Protein AF-A0AAQ1JYN0-F1 (afdb_monomer_lite)

Secondary structure (DSSP, 8-state):
-HHHH--SEEEEES-HHHHHHHTTTB-TTTEEEEE-SSHHHHHHHHHHHHHTT--SEEEEE--TTHHHHT-----TTEEE-SSSSHHHHHHTSTHHHHHHHHHB--S-HHHHHHHHHHHHHHHHHHHHHHHHHHHHHHHTT----GGGG-GGGTB-TTT--B-HHHHHHHHHHHHT--HHHHHHHHHHS---SHHHHS-HHHHHHHHHHHHTTSBSS---HHHHHHHHHHH--HHHHHTSHHHHHHHHHHHHHT---B--

Foldseek 3Di:
DVVVPAVAAEEEEADPLVCVLQVQWWPVNRYDYDHQNHPVSLLVVQVVCVVVVNAHYAYEEECCCCVVVVNDRPDLRYFYFPFRGPLLLLCVDCLQLVVQVQFFDDDDPVVSVVVSVVLLVLLLVVLLLVLLLSNVCVNVVLPQDCVVVAQVVAADLPVRDGPSQVSLVVSCVSSVHDSVVSVVSSVVGDPPPSRNRGDSQNSLQSVLSNSVVRGPDRDHSVNSSVSSSVSDDPVSVCVGVRVVSVVVSCVVRVHGTTDD

Sequence (260 aa):
MTRAAFKGVLLVLEGPTDSIFWRNKIAKDQCQITISGSKATSVSVTKILDAAGFDGFVVIVDDDYDHFLGSDYDSVNLVATETNDLETLLGSSPALQKILEEHLVGDHASEHDIETAELTQKVKTIATVFGKLRYVNRKHSLNVPFDKLSPWKYVDQQSVELNTHNLCLDFSALCGVSVEQVEVWLEDAPAEPVWNVIQGHDFTCLLAIALKGRTRTGCNESTICSSLRLAYEWAWFKATSLVQRIERWEHGQGRTLLMQ

pLDDT: mean 93.35, std 7.79, range [51.81, 98.75]

Structure (mmCIF, N/CA/C/O backbone):
data_AF-A0AAQ1JYN0-F1
#
_entry.id   AF-A0AAQ1JYN0-F1
#
loop_
_atom_site.group_PDB
_atom_site.id
_atom_site.type_symbol
_atom_site.label_atom_id
_atom_site.label_alt_id
_atom_site.label_comp_id
_atom_site.label_asym_id
_atom_site.label_entity_id
_atom_site.label_seq_id
_atom_site.pdbx_PDB_ins_code
_atom_site.Cartn_x
_atom_site.Cartn_y
_atom_site.Cartn_z
_atom_site.occupancy
_atom_site.B_iso_or_equiv
_atom_site.auth_seq_id
_atom_site.auth_comp_id
_atom_site.auth_asym_id
_atom_site.auth_atom_id
_atom_site.pdbx_PDB_model_num
ATOM 1 N N . MET A 1 1 ? -8.192 -15.489 26.853 1.00 51.81 1 MET A N 1
ATOM 2 C CA . MET A 1 1 ? -7.837 -14.933 28.183 1.00 51.81 1 MET A CA 1
ATOM 3 C C . MET A 1 1 ? -7.779 -13.399 28.216 1.00 51.81 1 MET A C 1
ATOM 5 O O . MET A 1 1 ? -8.024 -12.836 29.270 1.00 51.81 1 MET A O 1
ATOM 9 N N . THR A 1 2 ? -7.564 -12.701 27.094 1.00 55.97 2 THR A N 1
ATOM 10 C CA . THR A 1 2 ? -7.406 -11.229 27.032 1.00 55.97 2 THR A CA 1
ATOM 11 C C . THR A 1 2 ? -8.630 -10.420 27.509 1.00 55.97 2 THR A C 1
ATOM 13 O O . THR A 1 2 ? -8.483 -9.461 28.260 1.00 55.97 2 THR A O 1
ATOM 16 N N . ARG A 1 3 ? -9.858 -10.841 27.168 1.00 67.31 3 ARG A N 1
ATOM 17 C CA . ARG A 1 3 ? -11.110 -10.113 27.489 1.00 67.31 3 ARG A CA 1
ATOM 18 C C . ARG A 1 3 ? -11.507 -10.114 28.974 1.00 67.31 3 ARG A C 1
ATOM 20 O O . ARG A 1 3 ? -12.289 -9.270 29.405 1.00 67.31 3 ARG A O 1
ATOM 27 N N . ALA A 1 4 ? -10.989 -11.060 29.760 1.00 64.88 4 ALA A N 1
ATOM 28 C CA . ALA A 1 4 ? -11.253 -11.112 31.199 1.00 64.88 4 ALA A CA 1
ATOM 29 C C . ALA A 1 4 ? -10.553 -9.962 31.949 1.00 64.88 4 ALA A C 1
ATOM 31 O O . ALA A 1 4 ? -11.075 -9.492 32.954 1.00 64.88 4 ALA A O 1
ATOM 32 N N . ALA A 1 5 ? -9.415 -9.487 31.426 1.00 68.69 5 ALA A N 1
ATOM 33 C CA . ALA A 1 5 ? -8.627 -8.403 32.009 1.00 68.69 5 ALA A CA 1
ATOM 34 C C . ALA A 1 5 ? -8.812 -7.061 31.279 1.00 68.69 5 ALA A C 1
ATOM 36 O O . ALA A 1 5 ? -8.769 -6.013 31.915 1.00 68.69 5 ALA A O 1
ATOM 37 N N . PHE A 1 6 ? -9.045 -7.078 29.961 1.00 81.75 6 PHE A N 1
ATOM 38 C CA . PHE A 1 6 ? -9.159 -5.867 29.151 1.00 81.75 6 PHE A CA 1
ATOM 39 C C . PHE A 1 6 ? -10.588 -5.652 28.642 1.00 81.75 6 PHE A C 1
ATOM 41 O O . PHE A 1 6 ? -11.148 -6.487 27.928 1.00 81.75 6 PHE A O 1
ATOM 48 N N . LYS A 1 7 ? -11.177 -4.511 29.017 1.00 83.56 7 LYS A N 1
ATOM 49 C CA . LYS A 1 7 ? -12.545 -4.115 28.641 1.00 83.56 7 LYS A CA 1
ATOM 50 C C . LYS A 1 7 ? -12.607 -3.154 27.453 1.00 83.56 7 LYS A C 1
ATOM 52 O O . LYS A 1 7 ? -13.714 -2.868 27.000 1.00 83.56 7 LYS A O 1
ATOM 57 N N . GLY A 1 8 ? -11.462 -2.698 26.950 1.00 90.69 8 GLY A N 1
ATOM 58 C CA . GLY A 1 8 ? -11.370 -1.800 25.803 1.00 90.69 8 GLY A CA 1
ATOM 59 C C . GLY A 1 8 ? -11.582 -2.494 24.453 1.00 90.69 8 GLY A C 1
ATOM 60 O O . GLY A 1 8 ? -12.187 -3.566 24.371 1.00 90.69 8 GLY A O 1
ATOM 61 N N . VAL A 1 9 ? -11.101 -1.856 23.393 1.00 95.88 9 VAL A N 1
ATOM 62 C CA . VAL A 1 9 ? -11.189 -2.276 21.994 1.00 95.88 9 VAL A CA 1
ATOM 63 C C . VAL A 1 9 ? -9.973 -3.105 21.592 1.00 95.88 9 VAL A C 1
ATOM 65 O O . VAL A 1 9 ? -8.834 -2.703 21.822 1.00 95.88 9 VAL A O 1
ATOM 68 N N . LEU A 1 10 ? -10.200 -4.252 20.959 1.00 96.38 10 LEU A N 1
ATOM 69 C CA . LEU A 1 10 ? -9.155 -4.991 20.257 1.00 96.38 10 LEU A CA 1
ATOM 70 C C . LEU A 1 10 ? -9.102 -4.518 18.802 1.00 96.38 10 LEU A C 1
ATOM 72 O O . LEU A 1 10 ? -9.991 -4.844 18.020 1.00 96.38 10 LEU A O 1
ATOM 76 N N . LEU A 1 11 ? -8.066 -3.760 18.448 1.00 97.62 11 LEU A N 1
ATOM 77 C CA . LEU A 1 11 ? -7.784 -3.394 17.062 1.00 97.62 11 LEU A CA 1
ATOM 78 C C . LEU A 1 11 ? -6.925 -4.489 16.428 1.00 97.62 11 LEU A C 1
ATOM 80 O O . LEU A 1 11 ? -5.767 -4.667 16.808 1.00 97.62 11 LEU A O 1
ATOM 84 N N . VAL A 1 12 ? -7.487 -5.231 15.482 1.00 97.75 12 VAL A N 1
ATOM 85 C CA . VAL A 1 12 ? -6.783 -6.287 14.751 1.00 97.75 12 VAL A CA 1
ATOM 86 C C . VAL A 1 12 ? -6.244 -5.722 13.440 1.00 97.75 12 VAL A C 1
ATOM 88 O O . VAL A 1 12 ? -7.003 -5.143 12.669 1.00 97.75 12 VAL A O 1
ATOM 91 N N . LEU A 1 13 ? -4.947 -5.900 13.197 1.00 97.56 13 LEU A N 1
ATOM 92 C CA . LEU A 1 13 ? -4.242 -5.448 11.994 1.00 97.56 13 LEU A CA 1
ATOM 93 C C . LEU A 1 13 ? -3.544 -6.628 11.315 1.00 97.56 13 LEU A C 1
ATOM 95 O O . LEU A 1 13 ? -3.238 -7.628 11.972 1.00 97.56 13 LEU A O 1
ATOM 99 N N . GLU A 1 14 ? -3.249 -6.501 10.026 1.00 94.88 14 GLU A N 1
ATOM 100 C CA . GLU A 1 14 ? -2.574 -7.548 9.259 1.00 94.88 14 GLU A CA 1
ATOM 101 C C . GLU A 1 14 ? -1.112 -7.703 9.667 1.00 94.88 14 GLU A C 1
ATOM 103 O O . GLU A 1 14 ? -0.674 -8.808 10.000 1.00 94.88 14 GLU A O 1
ATOM 108 N N . GLY A 1 15 ? -0.369 -6.595 9.685 1.00 92.50 15 GLY A N 1
ATOM 109 C CA . GLY A 1 15 ? 1.081 -6.597 9.800 1.00 92.50 15 GLY A CA 1
ATOM 110 C C . GLY A 1 15 ? 1.640 -5.749 10.948 1.00 92.50 15 GLY A C 1
ATOM 111 O O . GLY A 1 15 ? 1.009 -4.820 11.463 1.00 92.50 15 GLY A O 1
ATOM 112 N N . PRO A 1 16 ? 2.885 -6.031 11.377 1.00 91.06 16 PRO A N 1
ATOM 113 C CA . PRO A 1 16 ? 3.565 -5.223 12.385 1.00 91.06 16 PRO A CA 1
ATOM 114 C C . PRO A 1 16 ? 3.855 -3.791 11.906 1.00 91.06 16 PRO A C 1
ATOM 116 O O . PRO A 1 16 ? 3.913 -2.883 12.738 1.00 91.06 16 PRO A O 1
ATOM 119 N N . THR A 1 17 ? 4.022 -3.575 10.600 1.00 89.25 17 THR A N 1
ATOM 120 C CA . THR A 1 17 ? 4.229 -2.260 9.972 1.00 89.25 17 THR A CA 1
ATOM 121 C C . THR A 1 17 ? 3.032 -1.341 10.181 1.00 89.25 17 THR A C 1
ATOM 123 O O . THR A 1 17 ? 3.209 -0.209 10.632 1.00 89.25 17 THR A O 1
ATOM 126 N N . ASP A 1 18 ? 1.819 -1.857 10.004 1.00 92.75 18 ASP A N 1
ATOM 127 C CA . ASP A 1 18 ? 0.560 -1.123 10.184 1.00 92.75 18 ASP A CA 1
ATOM 128 C C . ASP A 1 18 ? 0.444 -0.625 11.623 1.00 92.75 18 ASP A C 1
ATOM 130 O O . ASP A 1 18 ? 0.032 0.505 11.894 1.00 92.75 18 ASP A O 1
ATOM 134 N N . SER A 1 19 ? 0.905 -1.439 12.580 1.00 95.12 19 SER A N 1
ATOM 135 C CA . SER A 1 19 ? 0.906 -1.062 13.993 1.00 95.12 19 SER A CA 1
ATOM 136 C C . SER A 1 19 ? 1.690 0.224 14.259 1.00 95.12 19 SER A C 1
ATOM 138 O O . SER A 1 19 ? 1.358 0.952 15.191 1.00 95.12 19 SER A O 1
ATOM 140 N N . ILE A 1 20 ? 2.724 0.528 13.469 1.00 94.75 20 ILE A N 1
ATOM 141 C CA . ILE A 1 20 ? 3.521 1.750 13.627 1.00 94.75 20 ILE A CA 1
ATOM 142 C C . ILE A 1 20 ? 2.666 2.976 13.299 1.00 94.75 20 ILE A C 1
ATOM 144 O O . ILE A 1 20 ? 2.715 3.962 14.035 1.00 94.75 20 ILE A O 1
ATOM 148 N N . PHE A 1 21 ? 1.851 2.899 12.244 1.00 95.12 21 PHE A N 1
ATOM 149 C CA . PHE A 1 21 ? 0.894 3.945 11.894 1.00 95.12 21 PHE A CA 1
ATOM 150 C C . PHE A 1 21 ? -0.172 4.101 12.989 1.00 95.12 21 PHE A C 1
ATOM 152 O O . PHE A 1 21 ? -0.347 5.191 13.535 1.00 95.12 21 PHE A O 1
ATOM 159 N N . TRP A 1 22 ? -0.816 3.001 13.392 1.00 96.31 22 TRP A N 1
ATOM 160 C CA . TRP A 1 22 ? -1.950 3.033 14.321 1.00 96.31 22 TRP A CA 1
ATOM 161 C C . TRP A 1 22 ? -1.592 3.421 15.763 1.00 96.31 22 TRP A C 1
ATOM 163 O O . TRP A 1 22 ? -2.400 4.052 16.444 1.00 96.31 22 TRP A O 1
ATOM 173 N N . ARG A 1 23 ? -0.377 3.128 16.251 1.00 93.75 23 ARG A N 1
ATOM 174 C CA . ARG A 1 23 ? 0.051 3.445 17.636 1.00 93.75 23 ARG A CA 1
ATOM 175 C C . ARG A 1 23 ? -0.111 4.915 18.026 1.00 93.75 23 ARG A C 1
ATOM 177 O O . ARG A 1 23 ? -0.275 5.201 19.211 1.00 93.75 23 ARG A O 1
ATOM 184 N N . ASN A 1 24 ? -0.047 5.830 17.062 1.00 90.94 24 ASN A N 1
ATOM 185 C CA . ASN A 1 24 ? -0.182 7.271 17.291 1.00 90.94 24 ASN A CA 1
ATOM 186 C C . ASN A 1 24 ? -1.569 7.813 16.920 1.00 90.94 24 ASN A C 1
ATOM 188 O O . ASN A 1 24 ? -1.736 9.024 16.840 1.00 90.94 24 ASN A O 1
ATOM 192 N N . LYS A 1 25 ? -2.533 6.931 16.644 1.00 95.25 25 LYS A N 1
ATOM 193 C CA . LYS A 1 25 ? -3.894 7.274 16.210 1.00 95.25 25 LYS A CA 1
ATOM 194 C C . LYS A 1 25 ? -4.959 6.735 17.171 1.00 95.25 25 LYS A C 1
ATOM 196 O O . LYS A 1 25 ? -6.088 7.214 17.156 1.00 95.25 25 LYS A O 1
ATOM 201 N N . ILE A 1 26 ? -4.600 5.764 18.014 1.00 96.25 26 ILE A N 1
ATOM 202 C CA . ILE A 1 26 ? -5.518 5.114 18.955 1.00 96.25 26 ILE A CA 1
ATOM 203 C C . ILE A 1 26 ? -5.524 5.748 20.356 1.00 96.25 26 ILE A C 1
ATOM 205 O O . ILE A 1 26 ? -4.502 6.245 20.839 1.00 96.25 26 ILE A O 1
ATOM 209 N N . ALA A 1 27 ? -6.653 5.627 21.054 1.00 95.31 27 ALA A N 1
ATOM 210 C CA . ALA A 1 27 ? -6.790 5.849 22.489 1.00 95.31 27 ALA A CA 1
ATOM 211 C C . ALA A 1 27 ? -6.088 4.716 23.260 1.00 95.31 27 ALA A C 1
ATOM 213 O O . ALA A 1 27 ? -6.648 3.644 23.481 1.00 95.31 27 ALA A O 1
ATOM 214 N N . LYS A 1 28 ? -4.815 4.921 23.620 1.00 91.38 28 LYS A N 1
ATOM 215 C CA . LYS A 1 28 ? -3.910 3.873 24.146 1.00 91.38 28 LYS A CA 1
ATOM 216 C C . LYS A 1 28 ? -4.386 3.192 25.435 1.00 91.38 28 LYS A C 1
ATOM 218 O O . LYS A 1 28 ? -3.981 2.067 25.707 1.00 91.38 28 LYS A O 1
ATOM 223 N N . ASP A 1 29 ? -5.197 3.869 26.237 1.00 90.62 29 ASP A N 1
ATOM 224 C CA . ASP A 1 29 ? -5.802 3.346 27.465 1.00 90.62 29 ASP A CA 1
ATOM 225 C C . ASP A 1 29 ? -7.071 2.517 27.194 1.00 90.62 29 ASP A C 1
ATOM 227 O O . ASP A 1 29 ? -7.423 1.649 27.993 1.00 90.62 29 ASP A O 1
ATOM 231 N N . GLN A 1 30 ? -7.723 2.747 26.051 1.00 92.69 30 GLN A N 1
ATOM 232 C CA . GLN A 1 30 ? -8.965 2.090 25.645 1.00 92.69 30 GLN A CA 1
ATOM 233 C C . GLN A 1 30 ? -8.785 1.091 24.500 1.00 92.69 30 GLN A C 1
ATOM 235 O O . GLN A 1 30 ? -9.720 0.354 24.209 1.00 92.69 30 GLN A O 1
ATOM 240 N N . CYS A 1 31 ? -7.616 1.013 23.862 1.00 95.44 31 CYS A N 1
ATOM 241 C CA . CYS A 1 31 ? -7.391 0.187 22.678 1.00 95.44 31 CYS A CA 1
ATOM 242 C C . CYS A 1 31 ? -6.090 -0.625 22.759 1.00 95.44 31 CYS A C 1
ATOM 244 O O . CYS A 1 31 ? -5.024 -0.100 23.080 1.00 95.44 31 CYS A O 1
ATOM 246 N N . GLN A 1 32 ? -6.163 -1.906 22.392 1.00 95.06 32 GLN A N 1
ATOM 247 C CA . GLN A 1 32 ? -5.020 -2.806 22.267 1.00 95.06 32 GLN A CA 1
ATOM 248 C C . GLN A 1 32 ? -4.896 -3.317 20.829 1.00 95.06 32 GLN A C 1
ATOM 250 O O . GLN A 1 32 ? -5.838 -3.887 20.282 1.00 95.06 32 GLN A O 1
ATOM 255 N N . ILE A 1 33 ? -3.706 -3.166 20.241 1.00 96.25 33 ILE A N 1
ATOM 256 C CA . ILE A 1 33 ? -3.400 -3.693 18.906 1.00 96.25 33 ILE A CA 1
ATOM 257 C C . ILE A 1 33 ? -3.068 -5.188 18.992 1.00 96.25 33 ILE A C 1
ATOM 259 O O . ILE A 1 33 ? -2.259 -5.603 19.824 1.00 96.25 33 ILE A O 1
ATOM 263 N N . THR A 1 34 ? -3.655 -5.979 18.097 1.00 95.69 34 THR A N 1
ATOM 264 C CA . THR A 1 34 ? -3.363 -7.400 17.873 1.00 95.69 34 THR A CA 1
ATOM 265 C C . THR A 1 34 ? -3.005 -7.613 16.405 1.00 95.69 34 THR A C 1
ATOM 267 O O . THR A 1 34 ? -3.691 -7.102 15.530 1.00 95.69 34 THR A O 1
ATOM 270 N N . ILE A 1 35 ? -1.944 -8.369 16.125 1.00 97.19 35 ILE A N 1
ATOM 271 C CA . ILE A 1 35 ? -1.522 -8.672 14.750 1.00 97.19 35 ILE A CA 1
ATOM 272 C C . ILE A 1 35 ? -2.046 -10.053 14.353 1.00 97.19 35 ILE A C 1
ATOM 274 O O . ILE A 1 35 ? -1.845 -11.015 15.095 1.00 97.19 35 ILE A O 1
ATOM 278 N N . SER A 1 36 ? -2.718 -10.145 13.205 1.00 95.00 36 SER A N 1
ATOM 279 C CA . SER A 1 36 ? -3.282 -11.390 12.661 1.00 95.00 36 SER A CA 1
ATOM 280 C C . SER A 1 36 ? -2.330 -12.111 11.694 1.00 95.00 36 SER A C 1
ATOM 282 O O . SER A 1 36 ? -2.429 -13.326 11.527 1.00 95.00 36 SER A O 1
ATOM 284 N N . GLY A 1 37 ? -1.399 -11.381 11.073 1.00 92.38 37 GLY A N 1
ATOM 285 C CA . GLY A 1 37 ? -0.365 -11.886 10.168 1.00 92.38 37 GLY A CA 1
ATOM 286 C C . GLY A 1 37 ? -0.751 -11.917 8.686 1.00 92.38 37 GLY A C 1
ATOM 287 O O . GLY A 1 37 ? 0.140 -12.021 7.849 1.00 92.38 37 GLY A O 1
ATOM 288 N N . SER A 1 38 ? -2.042 -11.857 8.344 1.00 93.94 38 SER A N 1
ATOM 289 C CA . SER A 1 38 ? -2.500 -11.727 6.953 1.00 93.94 38 SER A CA 1
ATOM 290 C C . SER A 1 38 ? -3.948 -11.259 6.880 1.00 93.94 38 SER A C 1
ATOM 292 O O . SER A 1 38 ? -4.743 -11.563 7.776 1.00 93.94 38 SER A O 1
ATOM 294 N N . LYS A 1 39 ? -4.330 -10.651 5.757 1.00 94.12 39 LYS A N 1
ATOM 295 C CA . LYS A 1 39 ? -5.723 -10.371 5.403 1.00 94.12 39 LYS A CA 1
ATOM 296 C C . LYS A 1 39 ? -6.666 -11.559 5.555 1.00 94.12 39 LYS A C 1
ATOM 298 O O . LYS A 1 39 ? -7.713 -11.449 6.189 1.00 94.12 39 LYS A O 1
ATOM 303 N N . ALA A 1 40 ? -6.290 -12.727 5.031 1.00 94.44 40 ALA A N 1
ATOM 304 C CA . ALA A 1 40 ? -7.113 -13.933 5.129 1.00 94.44 40 ALA A CA 1
ATOM 305 C C . ALA A 1 40 ? -7.364 -14.329 6.596 1.00 94.44 40 ALA A C 1
ATOM 307 O O . ALA A 1 40 ? -8.484 -14.703 6.967 1.00 94.44 40 ALA A O 1
ATOM 308 N N . THR A 1 41 ? -6.345 -14.188 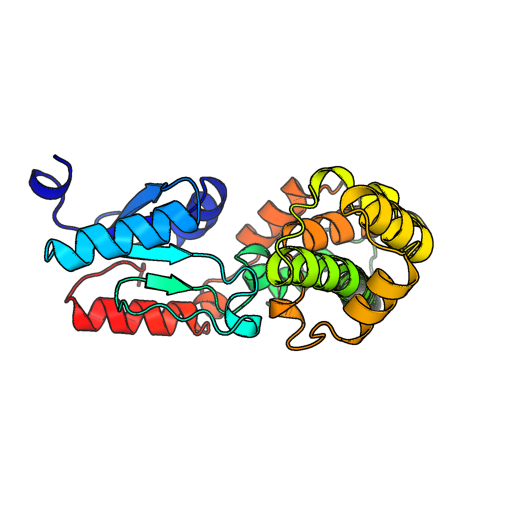7.451 1.00 96.50 41 THR A N 1
ATOM 309 C CA . THR A 1 41 ? -6.479 -14.393 8.896 1.00 96.50 41 THR A CA 1
ATOM 310 C C . THR A 1 41 ? -7.361 -13.318 9.529 1.00 96.50 41 THR A C 1
ATOM 312 O O . THR A 1 41 ? -8.258 -13.667 10.289 1.00 96.50 41 THR A O 1
ATOM 315 N N . SER A 1 42 ? -7.169 -12.038 9.198 1.00 96.62 42 SER A N 1
ATOM 316 C CA . SER A 1 42 ? -7.996 -10.913 9.666 1.00 96.62 42 SER A CA 1
ATOM 317 C C . SER A 1 42 ? -9.488 -11.127 9.377 1.00 96.62 42 SER A C 1
ATOM 319 O O . SER A 1 42 ? -10.326 -11.053 10.281 1.00 96.62 42 SER A O 1
ATOM 321 N N . VAL A 1 43 ? -9.827 -11.489 8.138 1.00 96.12 43 VAL A N 1
ATOM 322 C CA . VAL A 1 43 ? -11.205 -11.798 7.725 1.00 96.12 43 VAL A CA 1
ATOM 323 C C . VAL A 1 43 ? -11.747 -13.015 8.483 1.00 96.12 43 VAL A C 1
ATOM 325 O O . VAL A 1 43 ? -12.889 -13.012 8.942 1.00 96.12 43 VAL A O 1
ATOM 328 N N . SER A 1 44 ? -10.932 -14.057 8.662 1.00 96.56 44 SER A N 1
ATOM 329 C CA . SER A 1 44 ? -11.339 -15.267 9.392 1.00 96.56 44 SER A CA 1
ATOM 330 C C . SER A 1 44 ? -11.585 -14.997 10.879 1.00 96.56 44 SER A C 1
ATOM 332 O O . SER A 1 44 ? -12.581 -15.460 11.431 1.00 96.56 44 SER A O 1
ATOM 334 N N . VAL A 1 45 ? -10.716 -14.208 11.520 1.00 96.25 45 VAL A N 1
ATOM 335 C CA . VAL A 1 45 ? -10.877 -13.759 12.911 1.00 96.25 45 VAL A CA 1
ATOM 336 C C . VAL A 1 45 ? -12.180 -12.985 13.065 1.00 96.25 45 VAL A C 1
ATOM 338 O O . VAL A 1 45 ? -12.932 -13.269 13.992 1.00 96.25 45 VAL A O 1
ATOM 341 N N . THR A 1 46 ? -12.486 -12.085 12.128 1.00 97.44 46 THR A N 1
ATOM 342 C CA . THR A 1 46 ? -13.746 -11.328 12.124 1.00 97.44 46 THR A CA 1
ATOM 343 C C . THR A 1 46 ? -14.951 -12.264 12.155 1.00 97.44 46 THR A C 1
ATOM 345 O O . THR A 1 46 ? -15.766 -12.181 13.068 1.00 97.44 46 THR A O 1
ATOM 348 N N . LYS A 1 47 ? -15.013 -13.232 11.230 1.00 96.81 47 LYS A N 1
ATOM 349 C CA . LYS A 1 47 ? -16.119 -14.202 11.152 1.00 96.81 47 LYS A CA 1
ATOM 350 C C . LYS A 1 47 ? -16.282 -15.014 12.438 1.00 96.81 47 LYS A C 1
ATOM 352 O O . LYS A 1 47 ? -17.404 -15.244 12.881 1.00 96.81 47 LYS A O 1
ATOM 357 N N . ILE A 1 48 ? -15.173 -15.450 13.041 1.00 96.69 48 ILE A N 1
ATOM 358 C CA . ILE A 1 48 ? -15.186 -16.218 14.295 1.00 96.69 48 ILE A CA 1
ATOM 359 C C . ILE A 1 48 ? -15.717 -15.365 15.452 1.00 96.69 48 ILE A C 1
ATOM 361 O O . ILE A 1 48 ? -16.534 -15.843 16.239 1.00 96.69 48 ILE A O 1
ATOM 365 N N . LEU A 1 49 ? -15.253 -14.120 15.569 1.00 95.94 49 LEU A N 1
ATOM 366 C CA . LEU A 1 49 ? -15.638 -13.222 16.655 1.00 95.94 49 LEU A CA 1
ATOM 367 C C . LEU A 1 49 ? -17.087 -12.742 16.514 1.00 95.94 49 LEU A C 1
ATOM 369 O O . LEU A 1 49 ? -17.814 -12.757 17.507 1.00 95.94 49 LEU A O 1
ATOM 373 N N . ASP A 1 50 ? -17.534 -12.430 15.296 1.00 96.31 50 ASP A N 1
ATOM 374 C CA . ASP A 1 50 ? -18.933 -12.097 15.008 1.00 96.31 50 ASP A CA 1
ATOM 375 C C . ASP A 1 50 ? -19.866 -13.265 15.349 1.00 96.31 50 ASP A C 1
ATOM 377 O O . ASP A 1 50 ? -20.837 -13.090 16.085 1.00 96.31 50 ASP A O 1
ATOM 381 N N . ALA A 1 51 ? -19.543 -14.482 14.893 1.00 96.69 51 ALA A N 1
ATOM 382 C CA . ALA A 1 51 ? -20.341 -15.675 15.183 1.00 96.69 51 ALA A CA 1
ATOM 383 C C . ALA A 1 51 ? -20.391 -16.010 16.685 1.00 96.69 51 ALA A C 1
ATOM 385 O O . ALA A 1 51 ? -21.375 -16.568 17.168 1.00 96.69 51 ALA A O 1
ATOM 386 N N . ALA A 1 52 ? -19.342 -15.658 17.433 1.00 95.62 52 ALA A N 1
ATOM 387 C CA . ALA A 1 52 ? -19.288 -15.813 18.882 1.00 95.62 52 ALA A CA 1
ATOM 388 C C . ALA A 1 52 ? -20.004 -14.685 19.651 1.00 95.62 52 ALA A C 1
ATOM 390 O O . ALA A 1 52 ? -20.063 -14.745 20.881 1.00 95.62 52 ALA A O 1
ATOM 391 N N . GLY A 1 53 ? -20.511 -13.650 18.968 1.00 93.25 53 GLY A N 1
ATOM 392 C CA . GLY A 1 53 ? -21.070 -12.458 19.609 1.00 93.25 53 GLY A CA 1
ATOM 393 C C . GLY A 1 53 ? -20.034 -11.700 20.444 1.00 93.25 53 GLY A C 1
ATOM 394 O O . GLY A 1 53 ? -20.364 -11.133 21.488 1.00 93.25 53 GLY A O 1
ATOM 395 N N . PHE A 1 54 ? -18.761 -11.750 20.045 1.00 92.50 54 PHE A N 1
ATOM 396 C CA . PHE A 1 54 ? -17.686 -11.091 20.770 1.00 92.50 54 PHE A CA 1
ATOM 397 C C . PHE A 1 54 ? -17.753 -9.578 20.546 1.00 92.50 54 PHE A C 1
ATOM 399 O O . PHE A 1 54 ? -17.547 -9.084 19.446 1.00 92.50 54 PHE A O 1
ATOM 406 N N . ASP A 1 55 ? -18.013 -8.834 21.614 1.00 90.69 55 ASP A N 1
ATOM 407 C CA . ASP A 1 55 ? -18.057 -7.372 21.583 1.00 90.69 55 ASP A CA 1
ATOM 408 C C . ASP A 1 55 ? -16.645 -6.757 21.703 1.00 90.69 55 ASP A C 1
ATOM 410 O O . ASP A 1 55 ? -15.765 -7.301 22.377 1.00 90.69 55 ASP A O 1
ATOM 414 N N . GLY A 1 56 ? -16.454 -5.572 21.121 1.00 93.31 56 GLY A N 1
ATOM 415 C CA . GLY A 1 56 ? -15.307 -4.702 21.358 1.00 93.31 56 GLY A CA 1
ATOM 416 C C . GLY A 1 56 ? -14.063 -5.055 20.568 1.00 93.31 56 GLY A C 1
ATOM 417 O O . GLY A 1 56 ? -12.961 -4.991 21.113 1.00 93.31 56 GLY A O 1
ATOM 418 N N . PHE A 1 57 ? -14.229 -5.408 19.300 1.00 96.50 57 PHE A N 1
ATOM 419 C CA . PHE A 1 57 ? -13.128 -5.560 18.363 1.00 96.50 57 PHE A CA 1
ATOM 420 C C . PHE A 1 57 ? -13.452 -4.872 17.041 1.00 96.50 57 PHE A C 1
ATOM 422 O O . PHE A 1 57 ? -14.613 -4.775 16.653 1.00 96.50 57 PHE A O 1
ATOM 429 N N . VAL A 1 58 ? -12.411 -4.432 16.350 1.00 97.62 58 VAL A N 1
ATOM 430 C CA . VAL A 1 58 ? -12.497 -4.023 14.953 1.00 97.62 58 VAL A CA 1
ATOM 431 C C . VAL A 1 58 ? -11.239 -4.483 14.242 1.00 97.62 58 VAL A C 1
ATOM 433 O O . VAL A 1 58 ? -10.146 -4.494 14.810 1.00 97.62 58 VAL A O 1
ATOM 436 N N . VAL A 1 59 ? -11.411 -4.906 13.005 1.00 97.94 59 VAL A N 1
ATOM 437 C CA . VAL A 1 59 ? -10.361 -5.404 12.136 1.00 97.94 59 VAL A CA 1
ATOM 438 C C . VAL A 1 59 ? -10.173 -4.395 11.022 1.00 97.94 59 VAL A C 1
ATOM 440 O O . VAL A 1 59 ? -11.147 -4.007 10.378 1.00 97.94 59 VAL A O 1
ATOM 443 N N . ILE A 1 60 ? -8.934 -3.964 10.811 1.00 97.50 60 ILE A N 1
ATOM 444 C CA . ILE A 1 60 ? -8.579 -3.093 9.695 1.00 97.50 60 ILE A CA 1
ATOM 445 C C . ILE A 1 60 ? -7.691 -3.875 8.739 1.00 97.50 60 ILE A C 1
ATOM 447 O O . ILE A 1 60 ? -6.715 -4.493 9.169 1.00 97.50 60 ILE A O 1
ATOM 451 N N . VAL A 1 61 ? -8.079 -3.870 7.470 1.00 97.12 61 VAL A N 1
ATOM 452 C CA . VAL A 1 61 ? -7.375 -4.535 6.370 1.00 97.12 61 VAL A CA 1
ATOM 453 C C . VAL A 1 61 ? -7.067 -3.531 5.270 1.00 97.12 61 VAL A C 1
ATOM 455 O O . VAL A 1 61 ? -7.787 -2.541 5.119 1.00 97.12 61 VAL A O 1
ATOM 458 N N . ASP A 1 62 ? -6.023 -3.796 4.498 1.00 96.75 62 ASP A N 1
ATOM 459 C CA . ASP A 1 62 ? -5.788 -3.076 3.248 1.00 96.75 62 ASP A CA 1
ATOM 460 C C . ASP A 1 62 ? -6.886 -3.444 2.230 1.00 96.75 62 ASP A C 1
ATOM 462 O O . ASP A 1 62 ? -7.598 -4.439 2.405 1.00 96.75 62 ASP A O 1
ATOM 466 N N . ASP A 1 63 ? -7.092 -2.658 1.172 1.00 96.06 63 ASP A N 1
ATOM 467 C CA . ASP A 1 63 ? -8.047 -2.999 0.106 1.00 96.06 63 ASP A CA 1
ATOM 468 C C . ASP A 1 63 ? -7.480 -4.110 -0.786 1.00 96.06 63 ASP A C 1
ATOM 470 O O . ASP A 1 63 ? -8.192 -5.054 -1.124 1.00 96.06 63 ASP A O 1
ATOM 474 N N . ASP A 1 64 ? -6.181 -4.084 -1.089 1.00 95.75 64 ASP A N 1
ATOM 475 C CA . ASP A 1 64 ? -5.504 -5.032 -1.982 1.00 95.75 64 ASP A CA 1
ATOM 476 C C . ASP A 1 64 ? -6.344 -5.394 -3.227 1.00 95.75 64 ASP A C 1
ATOM 478 O O . ASP A 1 64 ? -6.509 -6.575 -3.559 1.00 95.75 64 ASP A O 1
ATOM 482 N N . TYR A 1 65 ? -6.895 -4.406 -3.925 1.00 97.38 65 TYR A N 1
ATOM 483 C CA . TYR A 1 65 ? -7.751 -4.576 -5.105 1.00 97.38 65 TYR A CA 1
ATOM 484 C C . TYR A 1 65 ? -9.141 -5.184 -4.862 1.00 97.38 65 TYR A C 1
ATOM 486 O O . TYR A 1 65 ? -9.825 -5.510 -5.837 1.00 97.38 65 TYR A O 1
ATOM 494 N N . ASP A 1 66 ? -9.585 -5.366 -3.619 1.00 95.56 66 ASP A N 1
ATOM 495 C CA . ASP A 1 66 ? -10.920 -5.899 -3.328 1.00 95.56 66 ASP A CA 1
ATOM 496 C C . ASP A 1 66 ? -12.029 -5.050 -3.928 1.00 95.56 66 ASP A C 1
ATOM 498 O O . ASP A 1 66 ? -12.953 -5.605 -4.529 1.00 95.56 66 ASP A O 1
ATOM 502 N N . HIS A 1 67 ? -11.872 -3.727 -3.890 1.00 93.75 67 HIS A N 1
ATOM 503 C CA . HIS A 1 67 ? -12.758 -2.798 -4.575 1.00 93.75 67 HIS A CA 1
ATOM 504 C C . HIS A 1 67 ? -12.952 -3.149 -6.062 1.00 93.75 67 HIS A C 1
ATOM 506 O O . HIS A 1 67 ? -14.080 -3.197 -6.553 1.00 93.75 67 HIS A O 1
ATOM 512 N N . PHE A 1 68 ? -11.870 -3.446 -6.788 1.00 96.75 68 PHE A N 1
ATOM 513 C CA . PHE A 1 68 ? -11.939 -3.781 -8.217 1.00 96.75 68 PHE A CA 1
ATOM 514 C C . PHE A 1 68 ? -12.398 -5.209 -8.501 1.00 96.75 68 PHE A C 1
ATOM 516 O O . PHE A 1 68 ? -12.825 -5.512 -9.618 1.00 96.75 68 PHE A O 1
ATOM 523 N N . LEU A 1 69 ? -12.259 -6.103 -7.526 1.00 96.06 69 LEU A N 1
ATOM 524 C CA . LEU A 1 69 ? -12.676 -7.497 -7.639 1.00 96.06 69 LEU A CA 1
ATOM 525 C C . LEU A 1 69 ? -14.113 -7.717 -7.152 1.00 96.06 69 LEU A C 1
ATOM 527 O O . LEU A 1 69 ? -14.634 -8.819 -7.312 1.00 96.06 69 LEU A O 1
ATOM 531 N N . GLY A 1 70 ? -14.760 -6.680 -6.610 1.00 93.62 70 GLY A N 1
ATOM 532 C CA . GLY A 1 70 ? -16.108 -6.769 -6.053 1.00 93.62 70 GLY A CA 1
ATOM 533 C C . GLY A 1 70 ? -16.160 -7.613 -4.781 1.00 93.62 70 GLY A C 1
ATOM 534 O O . GLY A 1 70 ? -17.174 -8.255 -4.513 1.00 93.62 70 GLY A O 1
ATOM 535 N N . SER A 1 71 ? -15.056 -7.670 -4.031 1.00 90.06 71 SER A N 1
ATOM 536 C CA . SER A 1 71 ? -15.035 -8.331 -2.731 1.00 90.06 71 SER A CA 1
ATOM 537 C C . SER A 1 71 ? -15.645 -7.395 -1.690 1.00 90.06 71 SER A C 1
ATOM 539 O O . SER A 1 71 ? -15.074 -6.352 -1.382 1.00 90.06 71 SER A O 1
ATOM 541 N N . ASP A 1 72 ? -16.764 -7.805 -1.102 1.00 85.75 72 ASP A N 1
ATOM 542 C CA . ASP A 1 72 ? -17.394 -7.093 0.008 1.00 85.75 72 ASP A CA 1
ATOM 543 C C . ASP A 1 72 ? -17.233 -7.851 1.332 1.00 85.75 72 ASP A C 1
ATOM 545 O O . ASP A 1 72 ? -17.086 -9.078 1.382 1.00 85.75 72 ASP A O 1
ATOM 549 N N . TYR A 1 73 ? -17.274 -7.095 2.429 1.00 88.69 73 TYR A N 1
ATOM 550 C CA . TYR A 1 73 ? -17.162 -7.615 3.786 1.00 88.69 73 TYR A CA 1
ATOM 551 C C . TYR A 1 73 ? -18.472 -7.428 4.549 1.00 88.69 73 TYR A C 1
ATOM 553 O O . TYR A 1 73 ? -18.819 -6.315 4.941 1.00 88.69 73 TYR A O 1
ATOM 561 N N . ASP A 1 74 ? -19.154 -8.535 4.842 1.00 88.00 74 ASP A N 1
ATOM 562 C CA . ASP A 1 74 ? -20.389 -8.559 5.637 1.00 88.00 74 ASP A CA 1
ATOM 563 C C . ASP A 1 74 ? -20.105 -8.482 7.148 1.00 88.00 74 ASP A C 1
ATOM 565 O O . ASP A 1 74 ? -20.491 -9.357 7.924 1.00 88.00 74 ASP A O 1
ATOM 569 N N . SER A 1 75 ? -19.380 -7.455 7.592 1.00 94.50 75 SER A N 1
ATOM 570 C CA . SER A 1 75 ? -19.189 -7.196 9.020 1.00 94.50 75 SER A CA 1
ATOM 571 C C . SER A 1 75 ? -18.996 -5.717 9.302 1.00 94.50 75 SER A C 1
ATOM 573 O O . SER A 1 75 ? -18.153 -5.050 8.706 1.00 94.50 75 SER A O 1
ATOM 575 N N . VAL A 1 76 ? -19.733 -5.214 10.293 1.00 94.50 76 VAL A N 1
ATOM 576 C CA . VAL A 1 76 ? -19.516 -3.866 10.837 1.00 94.50 76 VAL A CA 1
ATOM 577 C C . VAL A 1 76 ? -18.183 -3.755 11.579 1.00 94.50 76 VAL A C 1
ATOM 579 O O . VAL A 1 76 ? -17.676 -2.651 11.748 1.00 94.50 76 VAL A O 1
ATOM 582 N N . ASN A 1 77 ? -17.616 -4.887 12.008 1.00 97.38 77 ASN A N 1
ATOM 583 C CA . ASN A 1 77 ? -16.350 -4.969 12.728 1.00 97.38 77 ASN A CA 1
ATOM 584 C C . ASN A 1 77 ? -15.149 -5.119 11.783 1.00 97.38 77 ASN A C 1
ATOM 586 O O . ASN A 1 77 ? -14.038 -5.317 12.266 1.00 97.38 77 ASN A O 1
ATOM 590 N N . LEU A 1 78 ? -15.340 -5.032 10.462 1.00 97.31 78 LEU A N 1
ATOM 591 C CA . LEU A 1 78 ? -14.262 -5.077 9.477 1.00 97.31 78 LEU A CA 1
ATOM 592 C C . LEU A 1 78 ? -14.284 -3.830 8.595 1.00 97.31 78 LEU A C 1
ATOM 594 O O . LEU A 1 78 ? -15.276 -3.494 7.945 1.00 97.31 78 LEU A O 1
ATOM 598 N N . VAL A 1 79 ? -13.152 -3.136 8.575 1.00 96.38 79 VAL A N 1
ATOM 599 C CA . VAL A 1 79 ? -12.958 -1.897 7.834 1.00 96.38 79 VAL A CA 1
ATOM 600 C C . VAL A 1 79 ? -11.768 -2.055 6.894 1.00 96.38 79 VAL A C 1
ATOM 602 O O . VAL A 1 79 ? -10.683 -2.418 7.323 1.00 96.38 79 VAL A O 1
ATOM 605 N N . ALA A 1 80 ? -11.977 -1.788 5.610 1.00 95.75 80 ALA A N 1
ATOM 606 C CA . ALA A 1 80 ? -10.902 -1.744 4.622 1.00 95.75 80 ALA A CA 1
ATOM 607 C C . ALA A 1 80 ? -10.403 -0.303 4.442 1.00 95.75 80 ALA A C 1
ATOM 609 O O . ALA A 1 80 ? -11.188 0.641 4.629 1.00 95.75 80 ALA A O 1
ATOM 610 N N . THR A 1 81 ? -9.132 -0.133 4.076 1.00 95.56 81 THR A N 1
ATOM 611 C CA . THR A 1 81 ? -8.592 1.157 3.623 1.00 95.56 81 THR A CA 1
ATOM 612 C C . THR A 1 81 ? -9.340 1.663 2.389 1.00 95.56 81 THR A C 1
ATOM 614 O O . THR A 1 81 ? -9.952 0.898 1.650 1.00 95.56 81 THR A O 1
ATOM 617 N N . GLU A 1 82 ? -9.341 2.980 2.182 1.00 95.12 82 GLU A N 1
ATOM 618 C CA . GLU A 1 82 ? -10.030 3.586 1.031 1.00 95.12 82 GLU A CA 1
ATOM 619 C C . GLU A 1 82 ? -9.170 3.647 -0.237 1.00 95.12 82 GLU A C 1
ATOM 621 O O . GLU A 1 82 ? -9.704 3.700 -1.342 1.00 95.12 82 GLU A O 1
ATOM 626 N N . THR A 1 83 ? -7.848 3.626 -0.074 1.00 97.56 83 THR A N 1
ATOM 627 C CA . THR A 1 83 ? -6.854 3.371 -1.123 1.00 97.56 83 THR A CA 1
ATOM 628 C C . THR A 1 83 ? -6.379 1.922 -1.023 1.00 97.56 83 THR A C 1
ATOM 630 O O . THR A 1 83 ? -6.799 1.197 -0.117 1.00 97.56 83 THR A O 1
ATOM 633 N N . ASN A 1 84 ? -5.504 1.491 -1.934 1.00 97.38 84 ASN A N 1
ATOM 634 C CA . ASN A 1 84 ? -5.110 0.086 -2.030 1.00 97.38 84 ASN A CA 1
ATOM 635 C C . ASN A 1 84 ? -4.506 -0.474 -0.726 1.00 97.38 84 ASN A C 1
ATOM 637 O O . ASN A 1 84 ? -4.785 -1.610 -0.364 1.00 97.38 84 ASN A O 1
ATOM 641 N N . ASP A 1 85 ? -3.712 0.337 -0.027 1.00 97.00 85 ASP A N 1
ATOM 642 C CA . ASP A 1 85 ? -3.035 0.017 1.236 1.00 97.00 85 ASP A CA 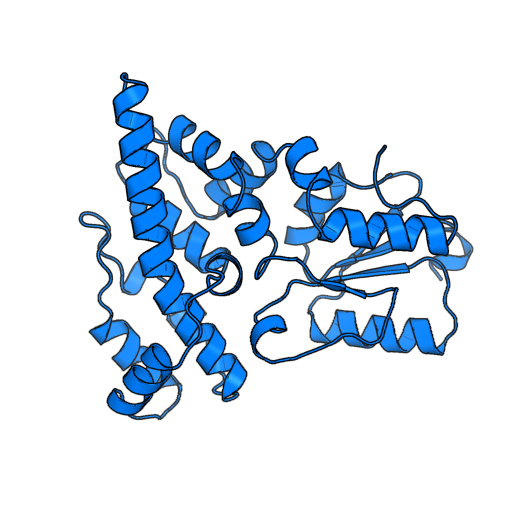1
ATOM 643 C C . ASP A 1 85 ? -2.718 1.292 2.052 1.00 97.00 85 ASP A C 1
ATOM 645 O O . ASP A 1 85 ? -3.001 2.423 1.629 1.00 97.00 85 ASP A O 1
ATOM 649 N N . LEU A 1 86 ? -2.129 1.142 3.242 1.00 96.25 86 LEU A N 1
ATOM 650 C CA . LEU A 1 86 ? -1.739 2.283 4.079 1.00 96.25 86 LEU A CA 1
ATOM 651 C C . LEU A 1 86 ? -0.703 3.207 3.423 1.00 96.25 86 LEU A C 1
ATOM 653 O O . LEU A 1 86 ? -0.812 4.426 3.546 1.00 96.25 86 LEU A O 1
ATOM 657 N N . GLU A 1 87 ? 0.312 2.690 2.734 1.00 97.25 87 GLU A N 1
ATOM 658 C CA . GLU A 1 87 ? 1.306 3.535 2.064 1.00 97.25 87 GLU A CA 1
ATOM 659 C C . GLU A 1 87 ? 0.675 4.408 0.971 1.00 97.25 87 GLU A C 1
ATOM 661 O O . GLU A 1 87 ? 1.017 5.590 0.861 1.00 97.25 87 GLU A O 1
ATOM 666 N N . THR A 1 88 ? -0.274 3.874 0.198 1.00 98.06 88 THR A N 1
ATOM 667 C CA . THR A 1 88 ? -1.037 4.662 -0.783 1.00 98.06 88 THR A CA 1
ATOM 668 C C . THR A 1 88 ? -1.955 5.687 -0.124 1.00 98.06 88 THR A C 1
ATOM 670 O O . THR A 1 88 ? -2.088 6.781 -0.669 1.00 98.06 88 THR A O 1
ATOM 673 N N . LEU A 1 89 ? -2.490 5.414 1.072 1.00 97.50 89 LEU A N 1
ATOM 674 C CA . LEU A 1 89 ? -3.280 6.383 1.846 1.00 97.50 89 LEU A CA 1
ATOM 675 C C . LEU A 1 89 ? -2.427 7.582 2.284 1.00 97.50 89 LEU A C 1
ATOM 677 O O . LEU A 1 89 ? -2.861 8.736 2.263 1.00 97.50 89 LEU A O 1
ATOM 681 N N . LEU A 1 90 ? -1.189 7.311 2.701 1.00 97.75 90 LEU A N 1
ATOM 682 C CA . LEU A 1 90 ? -0.230 8.353 3.061 1.00 97.75 90 LEU A CA 1
ATOM 683 C C . LEU A 1 90 ? 0.205 9.131 1.812 1.00 97.75 90 LEU A C 1
ATOM 685 O O . LEU A 1 90 ? 0.232 10.364 1.824 1.00 97.75 90 LEU A O 1
ATOM 689 N N . GLY A 1 91 ? 0.521 8.412 0.731 1.00 97.44 91 GLY A N 1
ATOM 690 C CA . GLY A 1 91 ? 0.978 8.971 -0.540 1.00 97.44 91 GLY A CA 1
ATOM 691 C C . GLY A 1 91 ? -0.076 9.811 -1.264 1.00 97.44 91 GLY A C 1
ATOM 6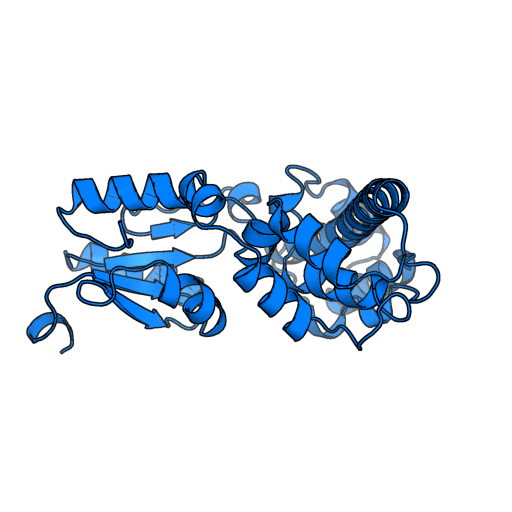92 O O . GLY A 1 91 ? 0.278 10.773 -1.941 1.00 97.44 91 GLY A O 1
ATOM 693 N N . SER A 1 92 ? -1.365 9.519 -1.072 1.00 97.38 92 SER A N 1
ATOM 694 C CA . SER A 1 92 ? -2.474 10.286 -1.652 1.00 97.38 92 SER A CA 1
ATOM 695 C C . SER A 1 92 ? -2.745 11.622 -0.960 1.00 97.38 92 SER A C 1
ATOM 697 O O . SER A 1 92 ? -3.666 12.340 -1.349 1.00 97.38 92 SER A O 1
ATOM 699 N N . SER A 1 93 ? -1.974 11.962 0.071 1.00 97.44 93 SER A N 1
ATOM 700 C CA . SER A 1 93 ? -2.130 13.187 0.852 1.00 97.44 93 SER A CA 1
ATOM 701 C C . SER A 1 93 ? -0.999 14.188 0.597 1.00 97.44 93 SER A C 1
ATOM 703 O O . SER A 1 93 ? 0.039 13.822 0.036 1.00 97.44 93 SER A O 1
ATOM 705 N N . PRO A 1 94 ? -1.114 15.430 1.103 1.00 97.00 94 PRO A N 1
ATOM 706 C CA . PRO A 1 94 ? -0.019 16.394 1.022 1.00 97.00 94 PRO A CA 1
ATOM 707 C C . PRO A 1 94 ? 1.252 15.971 1.786 1.00 97.00 94 PRO A C 1
ATOM 709 O O . PRO A 1 94 ? 2.274 16.644 1.677 1.00 97.00 94 PRO A O 1
ATOM 712 N N . ALA A 1 95 ? 1.242 14.852 2.529 1.00 97.25 95 ALA A N 1
ATOM 713 C CA . ALA A 1 95 ? 2.457 14.265 3.095 1.00 97.25 95 ALA A CA 1
ATOM 714 C C . ALA A 1 95 ? 3.493 13.955 2.010 1.00 97.25 95 ALA A C 1
ATOM 716 O O . ALA A 1 95 ? 4.680 14.160 2.239 1.00 97.25 95 ALA A O 1
ATOM 717 N N . LEU A 1 96 ? 3.050 13.495 0.833 1.00 97.00 96 LEU A N 1
ATOM 718 C CA . LEU A 1 96 ? 3.949 13.182 -0.273 1.00 97.00 96 LEU A CA 1
ATOM 719 C C . LEU A 1 96 ? 4.734 14.416 -0.721 1.00 97.00 96 LEU A C 1
ATOM 721 O O . LEU A 1 96 ? 5.952 14.358 -0.835 1.00 97.00 96 LEU A O 1
ATOM 725 N N . GLN A 1 97 ? 4.048 15.540 -0.916 1.00 94.00 97 GLN A N 1
ATOM 726 C CA . GLN A 1 97 ? 4.697 16.790 -1.300 1.00 94.00 97 GLN A CA 1
ATOM 727 C C . GLN A 1 97 ? 5.742 17.209 -0.257 1.00 94.00 97 GLN A C 1
ATOM 729 O O . GLN A 1 97 ? 6.902 17.414 -0.603 1.00 94.00 97 GLN A O 1
ATOM 734 N N . LYS A 1 98 ? 5.372 17.202 1.031 1.00 93.75 98 LYS A N 1
ATOM 735 C CA . LYS A 1 98 ? 6.292 17.548 2.125 1.00 93.75 98 LYS A CA 1
ATOM 736 C C . LYS A 1 98 ? 7.560 16.699 2.143 1.00 93.75 98 LYS A C 1
ATOM 738 O O . LYS A 1 98 ? 8.639 17.219 2.403 1.00 93.75 98 LYS A O 1
ATOM 743 N N . ILE A 1 99 ? 7.450 15.388 1.907 1.00 93.56 99 ILE A N 1
ATOM 744 C CA . ILE A 1 99 ? 8.640 14.527 1.912 1.00 93.56 99 ILE A CA 1
ATOM 745 C C . ILE A 1 99 ? 9.523 14.765 0.687 1.00 93.56 99 ILE A C 1
ATOM 747 O O . ILE A 1 99 ? 10.741 14.647 0.791 1.00 93.56 99 ILE A O 1
ATOM 751 N N . LEU A 1 100 ? 8.935 15.084 -0.469 1.00 92.00 100 LEU A N 1
ATOM 752 C CA . LEU A 1 100 ? 9.699 15.359 -1.679 1.00 92.00 100 LEU A CA 1
ATOM 753 C C . LEU A 1 100 ? 10.474 16.670 -1.526 1.00 92.00 100 LEU A C 1
ATOM 755 O O . LEU A 1 100 ? 11.669 16.686 -1.805 1.00 92.00 100 LEU A O 1
ATOM 759 N N . GLU A 1 101 ? 9.834 17.711 -0.991 1.00 88.75 101 GLU A N 1
ATOM 760 C CA . GLU A 1 101 ? 10.464 19.001 -0.671 1.00 88.75 101 GLU A CA 1
ATOM 761 C C . GLU A 1 101 ? 11.606 18.869 0.351 1.00 88.75 101 GLU A C 1
ATOM 763 O O . GLU A 1 101 ? 12.631 19.535 0.223 1.00 88.75 101 GLU A O 1
ATOM 768 N N . GLU A 1 102 ? 11.468 17.990 1.349 1.00 87.69 102 GLU A N 1
ATOM 769 C CA . GLU A 1 102 ? 12.522 17.737 2.344 1.00 87.69 102 GLU A CA 1
ATOM 770 C C . GLU A 1 102 ? 13.742 17.024 1.736 1.00 87.69 102 GLU A C 1
ATOM 772 O O . GLU A 1 102 ? 14.888 17.274 2.122 1.00 87.69 102 GLU A O 1
ATOM 777 N N . HIS A 1 103 ? 13.513 16.094 0.806 1.00 85.50 103 HIS A N 1
ATOM 778 C CA . HIS A 1 103 ? 14.571 15.225 0.297 1.00 85.50 103 HIS A CA 1
ATOM 779 C C . HIS A 1 103 ? 15.276 15.770 -0.952 1.00 85.50 103 HIS A C 1
ATOM 781 O O . HIS A 1 103 ? 16.482 15.535 -1.094 1.00 85.50 103 HIS A O 1
ATOM 787 N N . LEU A 1 104 ? 14.569 16.467 -1.844 1.00 85.44 104 LEU A N 1
ATOM 788 C CA . LEU A 1 104 ? 15.130 16.999 -3.089 1.00 85.44 104 LEU A CA 1
ATOM 789 C C . LEU A 1 104 ? 16.129 18.136 -2.832 1.00 85.44 104 LEU A C 1
ATOM 791 O O . LEU A 1 104 ? 15.990 18.946 -1.916 1.00 85.44 104 LEU A O 1
ATOM 795 N N . VAL A 1 105 ? 17.177 18.203 -3.656 1.00 76.31 105 VAL A N 1
ATOM 796 C CA . VAL A 1 105 ? 18.166 19.288 -3.597 1.00 76.31 105 VAL A CA 1
ATOM 797 C C . VAL A 1 105 ? 17.744 20.440 -4.507 1.00 76.31 105 VAL A C 1
ATOM 799 O O . VAL A 1 105 ? 17.652 20.259 -5.712 1.00 76.31 105 VAL A O 1
ATOM 802 N N . GLY A 1 106 ? 17.589 21.641 -3.951 1.00 68.19 106 GLY A N 1
ATOM 803 C CA . GLY A 1 106 ? 17.412 22.880 -4.716 1.00 68.19 106 GLY A CA 1
ATOM 804 C C . GLY A 1 106 ? 17.070 24.061 -3.806 1.00 68.19 106 GLY A C 1
ATOM 805 O O . GLY A 1 106 ? 16.593 23.846 -2.691 1.00 68.19 106 GLY A O 1
ATOM 806 N N . ASP A 1 107 ? 17.294 25.290 -4.275 1.00 63.81 107 ASP A N 1
ATOM 807 C CA . ASP A 1 107 ? 17.148 26.513 -3.463 1.00 63.81 107 ASP A CA 1
ATOM 808 C C . ASP A 1 107 ? 15.918 27.371 -3.849 1.00 63.81 107 ASP A C 1
ATOM 810 O O . ASP A 1 107 ? 15.626 28.373 -3.191 1.00 63.81 107 ASP A O 1
ATOM 814 N N . HIS A 1 108 ? 15.167 26.994 -4.895 1.00 66.38 108 HIS A N 1
ATOM 815 C CA . HIS A 1 108 ? 14.042 27.773 -5.430 1.00 66.38 108 HIS A CA 1
ATOM 816 C C . HIS A 1 108 ? 12.695 27.055 -5.269 1.00 66.38 108 HIS A C 1
ATOM 818 O O . HIS A 1 108 ? 12.414 26.069 -5.943 1.00 66.38 108 HIS A O 1
ATOM 824 N N . ALA A 1 109 ? 11.827 27.588 -4.402 1.00 69.38 109 ALA A N 1
ATOM 825 C CA . ALA A 1 109 ? 10.557 26.953 -4.029 1.00 69.38 109 ALA A CA 1
ATOM 826 C C . ALA A 1 109 ? 9.604 26.679 -5.214 1.00 69.38 109 ALA A C 1
ATOM 828 O O . ALA A 1 109 ? 9.014 25.610 -5.287 1.00 69.38 109 ALA A O 1
ATOM 829 N N . SER A 1 110 ? 9.483 27.599 -6.177 1.00 66.19 110 SER A N 1
ATOM 830 C CA . SER A 1 110 ? 8.573 27.420 -7.322 1.00 66.19 110 SER A CA 1
ATOM 831 C C . SER A 1 110 ? 9.039 26.365 -8.329 1.00 66.19 110 SER A C 1
ATOM 833 O O . SER A 1 110 ? 8.220 25.802 -9.048 1.00 66.19 110 SER A O 1
ATOM 835 N N . GLU A 1 111 ? 10.347 26.121 -8.417 1.00 69.50 111 GLU A N 1
ATOM 836 C CA . GLU A 1 111 ? 10.911 25.071 -9.276 1.00 69.50 111 GLU A CA 1
ATOM 837 C C . GLU A 1 111 ? 10.701 23.692 -8.635 1.00 69.50 111 GLU A C 1
ATOM 839 O O . GLU A 1 111 ? 10.351 22.741 -9.332 1.00 69.50 111 GLU A O 1
ATOM 844 N N . HIS A 1 112 ? 10.787 23.619 -7.300 1.00 76.25 112 HIS A N 1
ATOM 845 C CA . HIS A 1 112 ? 10.473 22.418 -6.521 1.00 76.25 112 HIS A CA 1
ATOM 846 C C . HIS A 1 112 ? 9.016 21.977 -6.662 1.00 76.25 112 HIS A C 1
ATOM 848 O O . HIS A 1 112 ? 8.763 20.791 -6.853 1.00 76.25 112 HIS A O 1
ATOM 854 N N . ASP A 1 113 ? 8.049 22.897 -6.622 1.00 78.69 113 ASP A N 1
ATOM 855 C CA . ASP A 1 113 ? 6.629 22.541 -6.779 1.00 78.69 113 ASP A CA 1
ATOM 856 C C . ASP A 1 113 ? 6.361 21.831 -8.119 1.00 78.69 113 ASP A C 1
ATOM 858 O O . ASP A 1 113 ? 5.662 20.817 -8.176 1.00 78.69 113 ASP A O 1
ATOM 862 N N . ILE A 1 114 ? 6.955 22.334 -9.207 1.00 76.62 114 ILE A N 1
ATOM 863 C CA . ILE A 1 114 ? 6.821 21.735 -10.541 1.00 76.62 114 ILE A CA 1
ATOM 864 C C . ILE A 1 114 ? 7.545 20.386 -10.588 1.00 76.62 114 ILE A C 1
ATOM 866 O O . ILE A 1 114 ? 6.959 19.391 -11.016 1.00 76.62 114 ILE A O 1
ATOM 870 N N . GLU A 1 115 ? 8.787 20.327 -10.102 1.00 84.62 115 GLU A N 1
ATOM 871 C CA . GLU A 1 115 ? 9.585 19.100 -10.106 1.00 84.62 115 GLU A CA 1
ATOM 872 C C . GLU A 1 115 ? 8.923 17.982 -9.285 1.00 84.62 115 GLU A C 1
ATOM 874 O O . GLU A 1 115 ? 8.835 16.840 -9.741 1.00 84.62 115 GLU A O 1
ATOM 879 N N . THR A 1 116 ? 8.399 18.295 -8.098 1.00 88.69 116 THR A N 1
ATOM 880 C CA . THR A 1 116 ? 7.725 17.322 -7.224 1.00 88.69 116 THR A CA 1
ATOM 881 C C . THR A 1 116 ? 6.439 16.789 -7.858 1.00 88.69 116 THR A C 1
ATOM 883 O O . THR A 1 116 ? 6.171 15.583 -7.779 1.00 88.69 116 THR A O 1
ATOM 886 N N . ALA A 1 117 ? 5.665 17.644 -8.534 1.00 90.75 117 ALA A N 1
ATOM 887 C CA . ALA A 1 117 ? 4.447 17.255 -9.237 1.00 90.75 117 ALA A CA 1
ATOM 888 C C . ALA A 1 117 ? 4.747 16.351 -10.445 1.00 90.75 117 ALA A C 1
ATOM 890 O O . ALA A 1 117 ? 4.127 15.293 -10.594 1.00 90.75 117 ALA A O 1
ATOM 891 N N . GLU A 1 118 ? 5.725 16.719 -11.276 1.00 91.94 118 GLU A N 1
ATOM 892 C CA . GLU A 1 118 ? 6.151 15.921 -12.430 1.00 91.94 118 GLU A CA 1
ATOM 893 C C . GLU A 1 118 ? 6.724 14.567 -11.999 1.00 91.94 118 GLU A C 1
ATOM 895 O O . GLU A 1 118 ? 6.352 13.527 -12.551 1.00 91.94 118 GLU A O 1
ATOM 900 N N . LEU A 1 119 ? 7.575 14.556 -10.968 1.00 92.38 119 LEU A N 1
ATOM 901 C CA . LEU A 1 119 ? 8.141 13.338 -10.396 1.00 92.38 119 LEU A CA 1
ATOM 902 C C . LEU A 1 119 ? 7.046 12.422 -9.848 1.00 92.38 119 LEU A C 1
ATOM 904 O O . LEU A 1 119 ? 7.033 11.228 -10.151 1.00 92.38 119 LEU A O 1
ATOM 908 N N . THR A 1 120 ? 6.099 12.981 -9.091 1.00 95.44 120 THR A N 1
ATOM 909 C CA . THR A 1 120 ? 4.950 12.243 -8.552 1.00 95.44 120 THR A CA 1
ATOM 910 C C . THR A 1 120 ? 4.132 11.623 -9.674 1.00 95.44 120 THR A C 1
ATOM 912 O O . THR A 1 120 ? 3.819 10.433 -9.627 1.00 95.44 120 THR A O 1
ATOM 915 N N . GLN A 1 121 ? 3.806 12.394 -10.713 1.00 96.62 121 GLN A N 1
ATOM 916 C CA . GLN A 1 121 ? 3.022 11.894 -11.837 1.00 96.62 121 GLN A CA 1
ATOM 917 C C . GLN A 1 121 ? 3.769 10.802 -12.613 1.00 96.62 121 GLN A C 1
ATOM 919 O O . GLN A 1 121 ? 3.173 9.786 -12.989 1.00 96.62 121 GLN A O 1
ATOM 924 N N . LYS A 1 122 ? 5.080 10.966 -12.807 1.00 96.44 122 LYS A N 1
ATOM 925 C CA . LYS A 1 122 ? 5.938 9.969 -13.451 1.00 96.44 122 LYS A CA 1
ATOM 926 C C . LYS A 1 122 ? 5.982 8.667 -12.654 1.00 96.44 122 LYS A C 1
ATOM 928 O O . LYS A 1 122 ? 5.730 7.598 -13.210 1.00 96.44 122 LYS A O 1
ATOM 933 N N . VAL A 1 123 ? 6.207 8.753 -11.343 1.00 97.62 123 VAL A N 1
ATOM 934 C CA . VAL A 1 123 ? 6.219 7.593 -10.443 1.00 97.62 123 VAL A CA 1
ATOM 935 C C . VAL A 1 123 ? 4.856 6.905 -10.406 1.00 97.62 123 VAL A C 1
ATOM 937 O O . VAL A 1 123 ? 4.806 5.686 -10.537 1.00 97.62 123 VAL A O 1
ATOM 940 N N . LYS A 1 124 ? 3.746 7.649 -10.315 1.00 98.12 124 LYS A N 1
ATOM 941 C CA . LYS A 1 124 ? 2.389 7.074 -10.367 1.00 98.12 124 LYS A CA 1
ATOM 942 C C . LYS A 1 124 ? 2.123 6.338 -11.678 1.00 98.12 124 LYS A C 1
ATOM 944 O O . LYS A 1 124 ? 1.545 5.255 -11.658 1.00 98.12 124 LYS A O 1
ATOM 949 N N . THR A 1 125 ? 2.567 6.894 -12.804 1.00 98.19 125 THR A N 1
ATOM 950 C CA . THR A 1 125 ? 2.407 6.266 -14.125 1.00 98.19 125 THR A CA 1
ATOM 951 C C . THR A 1 125 ? 3.109 4.909 -14.171 1.00 98.19 125 THR A C 1
ATOM 953 O O . THR A 1 125 ? 2.516 3.916 -14.582 1.00 98.19 125 THR A O 1
ATOM 956 N N . ILE A 1 126 ? 4.344 4.838 -13.669 1.00 98.56 126 ILE A N 1
ATOM 957 C CA . ILE A 1 126 ? 5.105 3.584 -13.598 1.00 98.56 126 ILE A CA 1
ATOM 958 C C . ILE A 1 126 ? 4.472 2.616 -12.590 1.00 98.56 126 ILE A C 1
ATOM 960 O O . ILE A 1 126 ? 4.256 1.449 -12.910 1.00 98.56 126 ILE A O 1
ATOM 964 N N . ALA A 1 127 ? 4.115 3.101 -11.398 1.00 98.50 127 ALA A N 1
ATOM 965 C CA . ALA A 1 127 ? 3.485 2.308 -10.343 1.00 98.50 127 ALA A CA 1
ATOM 966 C C . ALA A 1 127 ? 2.152 1.695 -10.797 1.00 98.50 127 ALA A C 1
ATOM 968 O O . ALA A 1 127 ? 1.808 0.596 -10.375 1.00 98.50 127 ALA A O 1
ATOM 969 N N . THR A 1 128 ? 1.429 2.367 -11.698 1.00 98.69 128 THR A N 1
ATOM 970 C CA . THR A 1 128 ? 0.182 1.857 -12.286 1.00 98.69 128 THR A CA 1
ATOM 971 C C . THR A 1 128 ? 0.427 0.590 -13.096 1.00 98.69 128 THR A C 1
ATOM 973 O O . THR A 1 128 ? -0.384 -0.326 -13.032 1.00 98.69 128 THR A O 1
ATOM 976 N N . VAL A 1 129 ? 1.555 0.473 -13.806 1.00 98.69 129 VAL A N 1
ATOM 977 C CA . VAL A 1 129 ? 1.883 -0.749 -14.561 1.00 98.69 129 VAL A CA 1
ATOM 978 C C . VAL A 1 129 ? 2.086 -1.933 -13.611 1.00 98.69 129 VAL A C 1
ATOM 980 O O . VAL A 1 129 ? 1.501 -2.995 -13.817 1.00 98.69 129 VAL A O 1
ATOM 983 N N . PHE A 1 130 ? 2.844 -1.743 -12.527 1.00 98.69 130 PHE A N 1
ATOM 984 C CA . PHE A 1 130 ? 3.020 -2.778 -11.500 1.00 98.69 130 PHE A CA 1
ATOM 985 C C . PHE A 1 130 ? 1.702 -3.119 -10.796 1.00 98.69 130 PHE A C 1
ATOM 987 O O . PHE A 1 130 ? 1.369 -4.295 -10.646 1.00 98.69 130 PHE A O 1
ATOM 994 N N . GLY A 1 131 ? 0.922 -2.101 -10.431 1.00 98.56 131 GLY A N 1
ATOM 995 C CA . GLY A 1 131 ? -0.398 -2.246 -9.824 1.00 98.56 131 GLY A CA 1
ATOM 996 C C . GLY A 1 131 ? -1.365 -3.058 -10.686 1.00 98.56 131 GLY A C 1
ATOM 997 O O . GLY A 1 131 ? -1.982 -4.013 -10.216 1.00 98.56 131 GLY A O 1
ATOM 998 N N . LYS A 1 132 ? -1.408 -2.776 -11.992 1.00 98.75 132 LYS A N 1
ATOM 999 C CA . LYS A 1 132 ? -2.175 -3.558 -12.970 1.00 98.75 132 LYS A CA 1
ATOM 1000 C C . LYS A 1 132 ? -1.728 -5.017 -13.023 1.00 98.75 132 LYS A C 1
ATOM 1002 O O . LYS A 1 132 ? -2.577 -5.904 -12.980 1.00 98.75 132 LYS A O 1
ATOM 1007 N N . LEU A 1 133 ? -0.423 -5.298 -13.048 1.00 98.62 133 LEU A N 1
ATOM 1008 C CA . LEU A 1 133 ? 0.068 -6.683 -13.005 1.00 98.62 133 LEU A CA 1
ATOM 1009 C C . LEU A 1 133 ? -0.307 -7.390 -11.698 1.00 98.62 133 LEU A C 1
ATOM 1011 O O . LEU A 1 133 ? -0.629 -8.577 -11.720 1.00 98.62 133 LEU A O 1
ATOM 1015 N N . ARG A 1 134 ? -0.292 -6.692 -10.557 1.00 98.44 134 ARG A N 1
ATOM 1016 C CA . ARG A 1 134 ? -0.727 -7.254 -9.266 1.00 98.44 134 ARG A CA 1
ATOM 1017 C C . ARG A 1 134 ? -2.224 -7.542 -9.249 1.00 98.44 134 ARG A C 1
ATOM 1019 O O . ARG A 1 134 ? -2.618 -8.624 -8.813 1.00 98.44 134 ARG A O 1
ATOM 1026 N N . TYR A 1 135 ? -3.037 -6.633 -9.783 1.00 98.50 135 TYR A N 1
ATOM 1027 C CA . TYR A 1 135 ? -4.464 -6.859 -9.995 1.00 98.50 135 TYR A CA 1
ATOM 1028 C C . TYR A 1 135 ? -4.702 -8.101 -10.861 1.00 98.50 135 TYR A C 1
ATOM 1030 O O . TYR A 1 135 ? -5.449 -8.990 -10.464 1.00 98.50 135 TYR A O 1
ATOM 1038 N N . VAL A 1 136 ? -4.021 -8.210 -12.006 1.00 98.38 136 VAL A N 1
ATOM 1039 C CA . VAL A 1 136 ? -4.109 -9.362 -12.922 1.00 98.38 136 VAL A CA 1
ATOM 1040 C C . VAL A 1 136 ? -3.688 -10.653 -12.223 1.00 98.38 136 VAL A C 1
ATOM 1042 O O . VAL A 1 136 ? -4.395 -11.658 -12.297 1.00 98.38 136 VAL A O 1
ATOM 1045 N N . ASN A 1 137 ? -2.579 -10.616 -11.480 1.00 98.31 137 ASN A N 1
ATOM 1046 C CA . ASN A 1 137 ? -2.093 -11.742 -10.690 1.00 98.31 137 ASN A CA 1
ATOM 1047 C C . ASN A 1 137 ? -3.151 -12.245 -9.698 1.00 98.31 137 ASN A C 1
ATOM 1049 O O . ASN A 1 137 ? -3.360 -13.453 -9.589 1.00 98.31 137 ASN A O 1
ATOM 1053 N N . ARG A 1 138 ? -3.854 -11.327 -9.019 1.00 96.88 138 ARG A N 1
ATOM 1054 C CA . ARG A 1 138 ? -4.937 -11.657 -8.083 1.00 96.88 138 ARG A CA 1
ATOM 1055 C C . ARG A 1 138 ? -6.190 -12.148 -8.812 1.00 96.88 138 ARG A C 1
ATOM 1057 O O . ARG A 1 138 ? -6.685 -13.226 -8.496 1.00 96.88 138 ARG A O 1
ATOM 1064 N N . LYS A 1 139 ? -6.661 -11.413 -9.824 1.00 97.38 139 LYS A N 1
ATOM 1065 C CA . LYS A 1 139 ? -7.860 -11.726 -10.623 1.00 97.38 139 LYS A CA 1
ATOM 1066 C C . LYS A 1 139 ? -7.805 -13.125 -11.232 1.00 97.38 139 LYS A C 1
ATOM 1068 O O . LYS A 1 139 ? -8.798 -13.845 -11.211 1.00 97.38 139 LYS A O 1
ATOM 1073 N N . HIS A 1 140 ? -6.647 -13.507 -11.763 1.00 96.50 140 HIS A N 1
ATOM 1074 C CA . HIS A 1 140 ? -6.450 -14.791 -12.435 1.00 96.50 140 HIS A CA 1
ATOM 1075 C C . HIS A 1 140 ? -5.785 -15.850 -11.547 1.00 96.50 140 HIS A C 1
ATOM 1077 O O . HIS A 1 140 ? -5.531 -16.954 -12.021 1.00 96.50 140 HIS A O 1
ATOM 1083 N N . SER A 1 141 ? -5.525 -15.548 -10.268 1.00 96.25 141 SER A N 1
ATOM 1084 C CA . SER A 1 141 ? -4.873 -16.468 -9.321 1.00 96.25 141 SER A CA 1
ATOM 1085 C C . SER A 1 141 ? -3.554 -17.049 -9.858 1.00 96.25 141 SER A C 1
ATOM 1087 O O . SER A 1 141 ? -3.287 -18.243 -9.726 1.00 96.25 141 SER A O 1
ATOM 1089 N N . LEU A 1 142 ? -2.725 -16.206 -10.485 1.00 97.25 142 LEU A N 1
ATOM 1090 C CA . LEU A 1 142 ? -1.506 -16.641 -11.186 1.00 97.25 142 LEU A CA 1
ATOM 1091 C C . LEU A 1 142 ? -0.354 -16.990 -10.231 1.00 97.25 142 LEU A C 1
ATOM 1093 O O . LEU A 1 142 ? 0.592 -17.659 -10.635 1.00 97.25 142 LEU A O 1
ATOM 1097 N N . ASN A 1 143 ? -0.436 -16.566 -8.965 1.00 95.94 143 ASN A N 1
ATOM 1098 C CA . ASN A 1 143 ? 0.569 -16.807 -7.922 1.00 95.94 143 ASN A CA 1
ATOM 1099 C C . ASN A 1 143 ? 1.986 -16.323 -8.289 1.00 95.94 143 ASN A C 1
ATOM 1101 O O . ASN A 1 143 ? 2.982 -16.896 -7.845 1.00 95.94 143 ASN A O 1
ATOM 1105 N N . VAL A 1 144 ? 2.090 -15.252 -9.081 1.00 97.94 144 VAL A N 1
ATOM 1106 C CA . VAL A 1 144 ? 3.366 -14.621 -9.429 1.00 97.94 144 VAL A CA 1
ATOM 1107 C C . VAL A 1 144 ? 3.990 -13.986 -8.177 1.00 97.94 144 VAL A C 1
ATOM 1109 O O . VAL A 1 144 ? 3.343 -13.153 -7.532 1.00 97.94 144 VAL A O 1
ATOM 1112 N N . PRO A 1 145 ? 5.242 -14.340 -7.831 1.00 96.44 145 PRO A N 1
ATOM 1113 C CA . PRO A 1 145 ? 5.958 -13.776 -6.690 1.00 96.44 145 PRO A CA 1
ATOM 1114 C C . PRO A 1 145 ? 6.573 -12.413 -7.053 1.00 96.44 145 PRO 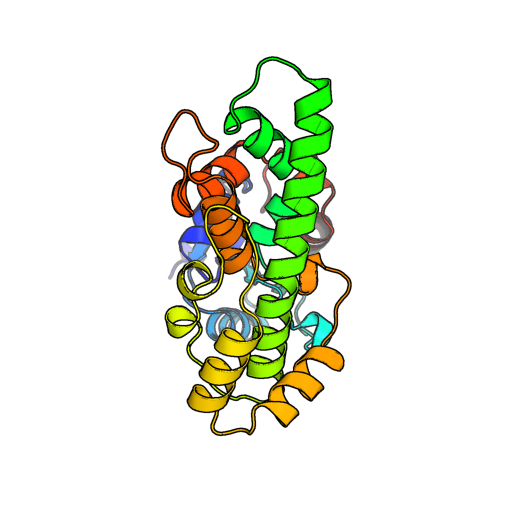A C 1
ATOM 1116 O O . PRO A 1 145 ? 7.574 -12.330 -7.768 1.00 96.44 145 PRO A O 1
ATOM 1119 N N . PHE A 1 146 ? 5.965 -11.324 -6.576 1.00 95.94 146 PHE A N 1
ATOM 1120 C CA . PHE A 1 146 ? 6.380 -9.957 -6.926 1.00 95.94 146 PHE A CA 1
ATOM 1121 C C . PHE A 1 146 ? 7.725 -9.521 -6.327 1.00 95.94 146 PHE A C 1
ATOM 1123 O O . PHE A 1 146 ? 8.316 -8.563 -6.817 1.00 95.94 146 PHE A O 1
ATOM 1130 N N . ASP A 1 147 ? 8.275 -10.247 -5.353 1.00 93.19 147 ASP A N 1
ATOM 1131 C CA . ASP A 1 147 ? 9.663 -10.069 -4.904 1.00 93.19 147 ASP A CA 1
ATOM 1132 C C . ASP A 1 147 ? 10.675 -10.302 -6.042 1.00 93.19 147 ASP A C 1
ATOM 1134 O O . ASP A 1 147 ? 11.739 -9.684 -6.066 1.00 93.19 147 ASP A O 1
ATOM 1138 N N . LYS A 1 148 ? 10.318 -11.113 -7.050 1.00 96.50 148 LYS A N 1
ATOM 1139 C CA . LYS A 1 148 ? 11.126 -11.322 -8.265 1.00 96.50 148 LYS A CA 1
ATOM 1140 C C . LYS A 1 148 ? 10.920 -10.253 -9.335 1.00 96.50 148 LYS A C 1
ATOM 1142 O O . LYS A 1 148 ? 11.652 -10.230 -10.327 1.00 96.50 148 LYS A O 1
ATOM 1147 N N . LEU A 1 149 ? 9.930 -9.383 -9.150 1.00 97.69 149 LEU A N 1
ATOM 1148 C CA . LEU A 1 149 ? 9.551 -8.331 -10.086 1.00 97.69 149 LEU A CA 1
ATOM 1149 C C . LEU A 1 149 ? 9.767 -6.931 -9.493 1.00 97.69 149 LEU A C 1
ATOM 1151 O O . LEU A 1 149 ? 9.041 -6.002 -9.824 1.00 97.69 149 LEU A O 1
ATOM 1155 N N . SER A 1 150 ? 10.773 -6.770 -8.630 1.00 96.44 150 SER A N 1
ATOM 1156 C CA . SER A 1 150 ? 11.089 -5.480 -8.011 1.00 96.44 150 SER A CA 1
ATOM 1157 C C . SER A 1 150 ? 11.304 -4.362 -9.052 1.00 96.44 150 SER A C 1
ATOM 1159 O O . SER A 1 150 ? 12.035 -4.581 -10.028 1.00 96.44 150 SER A O 1
ATOM 1161 N N . PRO A 1 151 ? 10.770 -3.143 -8.824 1.00 97.94 151 PRO A N 1
ATOM 1162 C CA . PRO A 1 151 ? 11.002 -1.991 -9.696 1.00 97.94 151 PRO A CA 1
ATOM 1163 C C . PRO A 1 151 ? 12.480 -1.691 -9.983 1.00 97.94 151 PRO A C 1
ATOM 1165 O O . PRO A 1 151 ? 12.808 -1.278 -11.095 1.00 97.94 151 PRO A O 1
ATOM 1168 N N . TRP A 1 152 ? 13.390 -1.988 -9.044 1.00 96.38 152 TRP A N 1
ATOM 1169 C CA . TRP A 1 152 ? 14.843 -1.822 -9.219 1.00 96.38 152 TRP A CA 1
ATOM 1170 C C . TRP A 1 152 ? 15.417 -2.555 -10.438 1.00 96.38 152 TRP A C 1
ATOM 1172 O O . TRP A 1 152 ? 16.477 -2.172 -10.931 1.00 96.38 152 TRP A O 1
ATOM 1182 N N . LYS A 1 153 ? 14.752 -3.616 -10.910 1.00 97.44 153 LYS A N 1
ATOM 1183 C CA . LYS A 1 153 ? 15.181 -4.400 -12.074 1.00 97.44 153 LYS A CA 1
ATOM 1184 C C . LYS A 1 153 ? 14.767 -3.767 -13.407 1.00 97.44 153 LYS A C 1
ATOM 1186 O O . LYS A 1 153 ? 15.426 -4.013 -14.414 1.00 97.44 153 LYS A O 1
ATOM 1191 N N . TYR A 1 154 ? 13.690 -2.983 -13.422 1.00 98.38 154 TYR A N 1
ATOM 1192 C CA . TYR A 1 154 ? 13.045 -2.542 -14.665 1.00 98.38 154 TYR A CA 1
ATOM 1193 C C . TYR A 1 154 ? 13.052 -1.034 -14.868 1.00 98.38 154 TYR A C 1
ATOM 1195 O O . TYR A 1 154 ? 12.747 -0.591 -15.971 1.00 98.38 154 TYR A O 1
ATOM 1203 N N . VAL A 1 155 ? 13.373 -0.248 -13.841 1.00 97.88 155 VAL A N 1
ATOM 1204 C CA . VAL A 1 155 ? 13.380 1.212 -13.931 1.00 97.88 155 VAL A CA 1
ATOM 1205 C C . VAL A 1 155 ? 14.806 1.733 -13.983 1.00 97.88 155 VAL A C 1
ATOM 1207 O O . VAL A 1 155 ? 15.615 1.458 -13.093 1.00 97.88 155 VAL A O 1
ATOM 1210 N N . ASP A 1 156 ? 15.108 2.504 -15.025 1.00 94.81 156 ASP A N 1
ATOM 1211 C CA . ASP A 1 156 ? 16.391 3.188 -15.133 1.00 94.81 156 ASP A CA 1
ATOM 1212 C C . ASP A 1 156 ? 16.514 4.269 -14.050 1.00 94.81 156 ASP A C 1
ATOM 1214 O O . ASP A 1 156 ? 15.622 5.092 -13.863 1.00 94.81 156 ASP A O 1
ATOM 1218 N N . GLN A 1 157 ? 17.626 4.279 -13.317 1.00 89.88 157 GLN A N 1
ATOM 1219 C CA . GLN A 1 157 ? 17.799 5.167 -12.161 1.00 89.88 157 GLN A CA 1
ATOM 1220 C C . GLN A 1 157 ? 18.076 6.623 -12.557 1.00 89.88 157 GLN A C 1
ATOM 1222 O O . GLN A 1 157 ? 17.888 7.515 -11.736 1.00 89.88 157 GLN A O 1
ATOM 1227 N N . GLN A 1 158 ? 18.546 6.879 -13.782 1.00 86.31 158 GLN A N 1
ATOM 1228 C CA . GLN A 1 158 ? 18.852 8.230 -14.251 1.00 86.31 158 GLN A CA 1
ATOM 1229 C C . GLN A 1 158 ? 17.629 8.855 -14.920 1.00 86.31 158 GLN A C 1
ATOM 1231 O O . GLN A 1 158 ? 17.193 9.943 -14.532 1.00 86.31 158 GLN A O 1
ATOM 1236 N N . SER A 1 159 ? 17.054 8.157 -15.902 1.00 90.69 159 SER A N 1
ATOM 1237 C CA . SER A 1 159 ? 15.903 8.636 -16.659 1.00 90.69 159 SER A CA 1
ATOM 1238 C C . SER A 1 159 ? 14.582 8.402 -15.932 1.00 90.69 159 SER A C 1
ATOM 1240 O O . SER A 1 159 ? 13.626 9.124 -16.203 1.00 90.69 159 SER A O 1
ATOM 1242 N N . VAL A 1 160 ? 14.509 7.474 -14.969 1.00 93.75 160 VAL A N 1
ATOM 1243 C CA . VAL A 1 160 ? 13.259 7.034 -14.315 1.00 93.75 160 VAL A CA 1
ATOM 1244 C C . VAL A 1 160 ? 12.281 6.468 -15.351 1.00 93.75 160 VAL A C 1
ATOM 1246 O O . VAL A 1 160 ? 11.086 6.730 -15.310 1.00 93.75 160 VAL A O 1
ATOM 1249 N N . GLU A 1 161 ? 12.777 5.736 -16.345 1.00 96.75 161 GLU A N 1
ATOM 1250 C CA . GLU A 1 161 ? 11.944 5.111 -17.378 1.00 96.75 161 GLU A CA 1
ATOM 1251 C C . GLU A 1 161 ? 11.777 3.617 -17.119 1.00 96.75 161 GLU A C 1
ATOM 1253 O O . GLU A 1 161 ? 12.726 2.925 -16.750 1.00 96.75 161 GLU A O 1
ATOM 1258 N N . LEU A 1 162 ? 10.553 3.123 -17.314 1.00 98.38 162 LEU A N 1
ATOM 1259 C CA . LEU A 1 162 ? 10.217 1.716 -17.150 1.00 98.38 162 LEU A CA 1
ATOM 1260 C C . LEU A 1 162 ? 10.507 0.937 -18.435 1.00 98.38 162 LEU A C 1
ATOM 1262 O O . LEU A 1 162 ? 9.967 1.239 -19.497 1.00 98.38 162 LEU A O 1
ATOM 1266 N N . ASN A 1 163 ? 11.265 -0.149 -18.313 1.00 98.25 163 ASN A N 1
ATOM 1267 C CA . ASN A 1 163 ? 11.351 -1.181 -19.334 1.00 98.25 163 ASN A CA 1
ATOM 1268 C C . ASN A 1 163 ? 10.159 -2.146 -19.217 1.00 98.25 163 ASN A C 1
ATOM 1270 O O . ASN A 1 163 ? 10.265 -3.240 -18.654 1.00 98.25 163 ASN A O 1
ATOM 1274 N N . THR A 1 164 ? 9.011 -1.718 -19.748 1.00 97.69 164 THR A N 1
ATOM 1275 C CA . THR A 1 164 ? 7.757 -2.487 -19.704 1.00 97.69 164 THR A CA 1
ATOM 1276 C C . THR A 1 164 ? 7.885 -3.827 -20.423 1.00 97.69 164 THR A C 1
ATOM 1278 O O . THR A 1 164 ? 7.363 -4.825 -19.943 1.00 97.69 164 THR A O 1
ATOM 1281 N N . HIS A 1 165 ? 8.628 -3.878 -21.532 1.00 97.06 165 HIS A N 1
ATOM 1282 C CA . HIS A 1 165 ? 8.802 -5.104 -22.309 1.00 97.06 165 HIS A CA 1
ATOM 1283 C C . HIS A 1 165 ? 9.457 -6.221 -21.483 1.00 97.06 165 HIS A C 1
ATOM 1285 O O . HIS A 1 165 ? 8.921 -7.325 -21.402 1.00 97.06 165 HIS A O 1
ATOM 1291 N N . ASN A 1 166 ? 10.572 -5.925 -20.804 1.00 98.19 166 ASN A N 1
ATOM 1292 C CA . ASN A 1 166 ? 11.242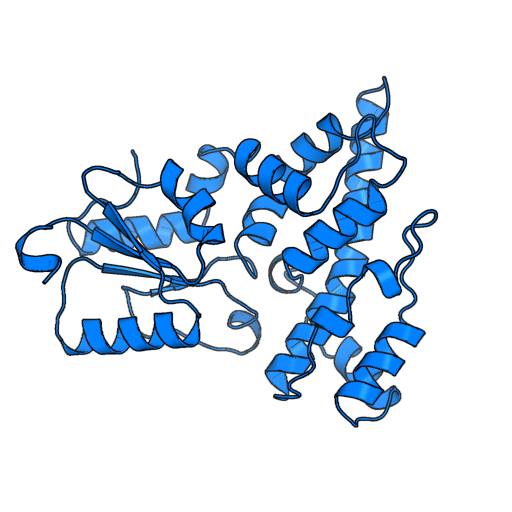 -6.909 -19.950 1.00 98.19 166 ASN A CA 1
ATOM 1293 C C . ASN A 1 166 ? 10.387 -7.296 -18.735 1.00 98.19 166 ASN A C 1
ATOM 1295 O O . ASN A 1 166 ? 10.379 -8.462 -18.349 1.00 98.19 166 ASN A O 1
ATOM 1299 N N . LEU A 1 167 ? 9.640 -6.348 -18.159 1.00 98.62 167 LEU A N 1
ATOM 1300 C CA . LEU A 1 167 ? 8.704 -6.642 -17.074 1.00 98.62 167 LEU A CA 1
ATOM 1301 C C . LEU A 1 167 ? 7.609 -7.625 -17.526 1.00 98.62 167 LEU A C 1
ATOM 1303 O O . LEU A 1 167 ? 7.353 -8.607 -16.830 1.00 98.62 167 LEU A O 1
ATOM 1307 N N . CYS A 1 168 ? 7.000 -7.400 -18.695 1.00 98.38 168 CYS A N 1
ATOM 1308 C CA . CYS A 1 168 ? 5.991 -8.296 -19.262 1.00 98.38 168 CYS A CA 1
ATOM 1309 C C . CYS A 1 168 ? 6.568 -9.676 -19.594 1.00 98.38 168 CYS A C 1
ATOM 1311 O O . CYS A 1 168 ? 5.923 -10.677 -19.291 1.00 98.38 168 CYS A O 1
ATOM 1313 N N . LEU A 1 169 ? 7.782 -9.742 -20.156 1.00 98.44 169 LEU A N 1
ATOM 1314 C CA . LEU A 1 169 ? 8.490 -10.999 -20.427 1.00 98.44 169 LEU A CA 1
ATOM 1315 C C . LEU A 1 169 ? 8.705 -11.823 -19.154 1.00 98.44 169 LEU A C 1
ATOM 1317 O O . LEU A 1 169 ? 8.391 -13.012 -19.121 1.00 98.44 169 LEU A O 1
ATOM 1321 N N . ASP A 1 170 ? 9.213 -11.196 -18.094 1.00 98.62 170 ASP A N 1
ATOM 1322 C CA . ASP A 1 170 ? 9.475 -11.890 -16.834 1.00 98.62 170 ASP A CA 1
ATOM 1323 C C . ASP A 1 170 ? 8.178 -12.294 -16.120 1.00 98.62 170 ASP A C 1
ATOM 1325 O O . ASP A 1 170 ? 8.085 -13.400 -15.588 1.00 98.62 170 ASP A O 1
ATOM 1329 N N . PHE A 1 171 ? 7.150 -11.440 -16.140 1.00 98.62 171 PHE A N 1
ATOM 1330 C CA . PHE A 1 171 ? 5.832 -11.782 -15.602 1.00 98.62 171 PHE A CA 1
ATOM 1331 C C . PHE A 1 171 ? 5.217 -12.973 -16.352 1.00 98.62 171 PHE A C 1
ATOM 1333 O O . PHE A 1 171 ? 4.785 -13.937 -15.720 1.00 98.62 171 PHE A O 1
ATOM 1340 N N . SER A 1 172 ? 5.240 -12.928 -17.688 1.00 98.50 172 SER A N 1
ATOM 1341 C CA . SER A 1 172 ? 4.808 -14.000 -18.596 1.00 98.50 172 SER A CA 1
ATOM 1342 C C . SER A 1 172 ? 5.506 -15.323 -18.276 1.00 98.50 172 SER A C 1
ATOM 1344 O O . SER A 1 172 ? 4.845 -16.348 -18.088 1.00 98.50 172 SER A O 1
ATOM 1346 N N . ALA A 1 173 ? 6.832 -15.302 -18.125 1.00 98.31 173 ALA A N 1
ATOM 1347 C CA . ALA A 1 173 ? 7.614 -16.487 -17.790 1.00 98.31 173 ALA A CA 1
ATOM 1348 C C . ALA A 1 173 ? 7.257 -17.065 -16.409 1.00 98.31 173 ALA A C 1
ATOM 1350 O O . ALA A 1 173 ? 7.248 -18.285 -16.238 1.00 98.31 173 ALA A O 1
ATOM 1351 N N . LEU A 1 174 ? 6.948 -16.214 -15.425 1.00 98.25 174 LEU A N 1
ATOM 1352 C CA . LEU A 1 174 ? 6.589 -16.644 -14.070 1.00 98.25 174 LEU A CA 1
ATOM 1353 C C . LEU A 1 174 ? 5.181 -17.247 -13.977 1.00 98.25 174 LEU A C 1
ATOM 1355 O O . LEU A 1 174 ? 4.978 -18.133 -13.149 1.00 98.25 174 LEU A O 1
ATOM 1359 N N . CYS A 1 175 ? 4.225 -16.792 -14.794 1.00 97.25 175 CYS A N 1
ATOM 1360 C CA . CYS A 1 175 ? 2.854 -17.316 -14.794 1.00 97.25 175 CYS A CA 1
ATOM 1361 C C . CYS A 1 175 ? 2.570 -18.355 -15.892 1.00 97.25 175 CYS A C 1
ATOM 1363 O O . CYS A 1 175 ? 1.510 -18.977 -15.872 1.00 97.25 175 CYS A O 1
ATOM 1365 N N . GLY A 1 176 ? 3.498 -18.571 -16.831 1.00 96.94 176 GLY A N 1
ATOM 1366 C CA . GLY A 1 176 ? 3.350 -19.555 -17.908 1.00 96.94 176 GLY A CA 1
ATOM 1367 C C . GLY A 1 176 ? 2.345 -19.146 -18.991 1.00 96.94 176 GLY A C 1
ATOM 1368 O O . GLY A 1 176 ? 1.732 -20.010 -19.616 1.00 96.94 176 GLY A O 1
ATOM 1369 N N . VAL A 1 177 ? 2.161 -17.843 -19.203 1.00 97.12 177 VAL A N 1
ATOM 1370 C CA . VAL A 1 177 ? 1.217 -17.253 -20.170 1.00 97.12 177 VAL A CA 1
ATOM 1371 C C . VAL A 1 177 ? 2.002 -16.476 -21.224 1.00 97.12 177 VAL A C 1
ATOM 1373 O O . VAL A 1 177 ? 3.101 -16.026 -20.928 1.00 97.12 177 VAL A O 1
ATOM 1376 N N . SER A 1 178 ? 1.494 -16.322 -22.452 1.00 97.88 178 SER A N 1
ATOM 1377 C CA . SER A 1 178 ? 2.214 -15.573 -23.496 1.00 97.88 178 SER A CA 1
ATOM 1378 C C . SER A 1 178 ? 2.301 -14.074 -23.177 1.00 97.88 178 SER A C 1
ATOM 1380 O O . SER A 1 178 ? 1.453 -13.530 -22.467 1.00 97.88 178 SER A O 1
ATOM 1382 N N . VAL A 1 179 ? 3.322 -13.399 -23.705 1.00 98.12 179 VAL A N 1
ATOM 1383 C CA . VAL A 1 179 ? 3.533 -11.959 -23.477 1.00 98.12 179 VAL A CA 1
ATOM 1384 C C . VAL A 1 179 ? 2.370 -11.144 -24.032 1.00 98.12 179 VAL A C 1
ATOM 1386 O O . VAL A 1 179 ? 1.894 -10.236 -23.362 1.00 98.12 179 VAL A O 1
ATOM 1389 N N . GLU A 1 180 ? 1.846 -11.527 -25.195 1.00 98.12 180 GLU A N 1
ATOM 1390 C CA . GLU A 1 180 ? 0.713 -10.857 -25.840 1.00 98.12 180 GLU A CA 1
ATOM 1391 C C . GLU A 1 180 ? -0.531 -10.908 -24.945 1.00 98.12 180 GLU A C 1
ATOM 1393 O O . GLU A 1 180 ? -1.274 -9.938 -24.830 1.00 98.12 180 GLU A O 1
ATOM 1398 N N . GLN A 1 181 ? -0.748 -12.028 -24.250 1.00 98.06 181 GLN A N 1
ATOM 1399 C CA . GLN A 1 181 ? -1.856 -12.147 -23.309 1.00 98.06 181 GLN A CA 1
ATOM 1400 C C . GLN A 1 181 ? -1.645 -11.285 -22.053 1.00 98.06 181 GLN A C 1
ATOM 1402 O O . GLN A 1 181 ? -2.619 -10.753 -21.518 1.00 98.06 181 GLN A O 1
ATOM 1407 N N . VAL A 1 182 ? -0.401 -11.119 -21.588 1.00 98.31 182 VAL A N 1
ATOM 1408 C CA . VAL A 1 182 ? -0.072 -10.194 -20.488 1.00 98.31 182 VAL A CA 1
ATOM 1409 C C . VAL A 1 182 ? -0.320 -8.742 -20.904 1.00 98.31 182 VAL A C 1
ATOM 1411 O O . VAL A 1 182 ? -0.868 -7.975 -20.116 1.00 98.31 182 VAL A O 1
ATOM 1414 N N . GLU A 1 183 ? 0.027 -8.370 -22.135 1.00 97.81 183 GLU A N 1
ATOM 1415 C CA . GLU A 1 183 ? -0.235 -7.035 -22.689 1.00 97.81 183 GLU A CA 1
ATOM 1416 C C . GLU A 1 183 ? -1.740 -6.748 -22.775 1.00 97.81 183 GLU A C 1
ATOM 1418 O O . GLU A 1 183 ? -2.187 -5.715 -22.279 1.00 97.81 183 GLU A O 1
ATOM 1423 N N . VAL A 1 184 ? -2.539 -7.704 -23.263 1.00 98.19 184 VAL A N 1
ATOM 1424 C CA . VAL A 1 184 ? -4.011 -7.604 -23.246 1.00 98.19 184 VAL A CA 1
ATOM 1425 C C . VAL A 1 184 ? -4.539 -7.420 -21.819 1.00 98.19 184 VAL A C 1
ATOM 1427 O O . VAL A 1 184 ? -5.378 -6.561 -21.564 1.00 98.19 184 VAL A O 1
ATOM 1430 N N . TRP A 1 185 ? -4.023 -8.183 -20.850 1.00 98.19 185 TRP A N 1
ATOM 1431 C CA . TRP A 1 185 ? -4.430 -8.032 -19.451 1.00 98.19 185 TRP A CA 1
ATOM 1432 C C . TRP A 1 185 ? -4.067 -6.671 -18.854 1.00 98.19 185 TRP A C 1
ATOM 1434 O O . TRP A 1 185 ? -4.824 -6.150 -18.036 1.00 98.19 185 TRP A O 1
ATOM 1444 N N . LEU A 1 186 ? -2.929 -6.090 -19.236 1.00 97.56 186 LEU A N 1
ATOM 1445 C CA . LEU A 1 186 ? -2.538 -4.745 -18.817 1.00 97.56 186 LEU A CA 1
ATOM 1446 C C . LEU A 1 186 ? -3.472 -3.672 -19.380 1.00 97.56 186 LEU A C 1
ATOM 1448 O O . LEU A 1 186 ? -3.791 -2.710 -18.673 1.00 97.56 186 LEU A O 1
ATOM 1452 N N . GLU A 1 187 ? -3.901 -3.819 -20.631 1.00 97.12 187 GLU A N 1
ATOM 1453 C CA . GLU A 1 187 ? -4.862 -2.913 -21.263 1.00 97.12 187 GLU A CA 1
ATOM 1454 C C . GLU A 1 187 ? -6.232 -2.988 -20.575 1.00 97.12 187 GLU A C 1
ATOM 1456 O O . GLU A 1 187 ? -6.784 -1.947 -20.214 1.00 97.12 187 GLU A O 1
ATOM 1461 N N . ASP A 1 188 ? -6.715 -4.201 -20.290 1.00 97.50 188 ASP A N 1
ATOM 1462 C CA . ASP A 1 188 ? -8.014 -4.454 -19.651 1.00 97.50 188 ASP A CA 1
ATOM 1463 C C . ASP A 1 188 ? -8.049 -4.134 -18.144 1.00 97.50 188 ASP A C 1
ATOM 1465 O O . ASP A 1 188 ? -9.124 -3.982 -17.552 1.00 97.50 188 ASP A O 1
ATOM 1469 N N . ALA A 1 189 ? -6.891 -4.080 -17.481 1.00 97.94 189 ALA A N 1
ATOM 1470 C CA . ALA A 1 189 ? -6.805 -3.809 -16.051 1.00 97.94 189 ALA A CA 1
ATOM 1471 C C . ALA A 1 189 ? -7.224 -2.362 -15.712 1.00 97.94 189 ALA A C 1
ATOM 1473 O O . ALA A 1 189 ? -6.911 -1.427 -16.464 1.00 97.94 189 ALA A O 1
ATOM 1474 N N . PRO A 1 190 ? -7.875 -2.144 -14.551 1.00 97.38 190 PRO A N 1
ATOM 1475 C CA . PRO A 1 190 ? -8.302 -0.817 -14.130 1.00 97.38 190 PRO A CA 1
ATOM 1476 C C . PRO A 1 190 ? -7.108 0.135 -14.033 1.00 97.38 190 PRO A C 1
ATOM 1478 O O . PRO A 1 190 ? -6.011 -0.248 -13.627 1.00 97.38 190 PRO A O 1
ATOM 1481 N N . ALA A 1 191 ? -7.328 1.386 -14.429 1.00 95.06 191 ALA A N 1
ATOM 1482 C CA . ALA A 1 191 ? -6.340 2.460 -14.323 1.00 95.06 191 ALA A CA 1
ATOM 1483 C C . ALA A 1 191 ? -6.733 3.523 -13.285 1.00 95.06 191 ALA A C 1
ATOM 1485 O O . ALA A 1 191 ? -5.869 4.249 -12.807 1.00 95.06 191 ALA A O 1
ATOM 1486 N N . GLU A 1 192 ? -8.014 3.588 -12.912 1.00 96.75 192 GLU A N 1
ATOM 1487 C CA . GLU A 1 192 ? -8.549 4.576 -11.979 1.00 96.75 192 GLU A CA 1
ATOM 1488 C C . GLU A 1 192 ? -9.557 3.941 -11.003 1.00 96.75 192 GLU A C 1
ATOM 1490 O O . GLU A 1 192 ? -10.251 2.997 -11.394 1.00 96.75 192 GLU A O 1
ATOM 1495 N N . PRO A 1 193 ? -9.689 4.475 -9.771 1.00 97.12 193 PRO A N 1
ATOM 1496 C CA . PRO A 1 193 ? -8.856 5.534 -9.193 1.00 97.12 193 PRO A CA 1
ATOM 1497 C C . PRO A 1 193 ? -7.414 5.066 -8.933 1.00 97.12 193 PRO A C 1
ATOM 1499 O O . PRO A 1 193 ? -7.184 3.999 -8.369 1.00 97.12 193 PRO A O 1
ATOM 1502 N N . VAL A 1 194 ? -6.428 5.866 -9.340 1.00 97.81 194 VAL A N 1
ATOM 1503 C CA . VAL A 1 194 ? -5.006 5.474 -9.364 1.00 97.81 194 VAL A CA 1
ATOM 1504 C C . VAL A 1 194 ? -4.469 4.999 -8.011 1.00 97.81 194 VAL A C 1
ATOM 1506 O O . VAL A 1 194 ? -3.700 4.045 -7.963 1.00 97.81 194 VAL A O 1
ATOM 1509 N N . TRP A 1 195 ? -4.904 5.598 -6.900 1.00 98.12 195 TRP A N 1
ATOM 1510 C CA . TRP A 1 195 ? -4.475 5.200 -5.551 1.00 98.12 195 TRP A CA 1
ATOM 1511 C C . TRP A 1 195 ? -5.057 3.858 -5.087 1.00 98.12 195 TRP A C 1
ATOM 1513 O O . TRP A 1 195 ? -4.555 3.280 -4.129 1.00 98.12 195 TRP A O 1
ATOM 1523 N N . ASN A 1 196 ? -6.073 3.342 -5.777 1.00 97.69 196 ASN A N 1
ATOM 1524 C CA . ASN A 1 196 ? -6.582 1.985 -5.592 1.00 97.69 196 ASN A CA 1
ATOM 1525 C C . ASN A 1 196 ? -5.895 0.996 -6.543 1.00 97.69 196 ASN A C 1
ATOM 1527 O O . ASN A 1 196 ? -5.903 -0.202 -6.286 1.00 97.69 196 ASN A O 1
ATOM 1531 N N . VAL A 1 197 ? -5.307 1.475 -7.648 1.00 98.38 197 VAL A N 1
ATOM 1532 C CA . VAL A 1 197 ? -4.586 0.630 -8.614 1.00 98.38 197 VAL A CA 1
ATOM 1533 C C . VAL A 1 197 ? -3.137 0.418 -8.204 1.00 98.38 197 VAL A C 1
ATOM 1535 O O . VAL A 1 197 ? -2.622 -0.686 -8.332 1.00 98.38 197 VAL A O 1
ATOM 1538 N N . ILE A 1 198 ? -2.433 1.455 -7.760 1.00 98.44 198 ILE A N 1
ATOM 1539 C CA . ILE A 1 198 ? -1.022 1.305 -7.400 1.00 98.44 198 ILE A CA 1
ATOM 1540 C C . ILE A 1 198 ? -0.883 0.580 -6.061 1.00 98.44 198 ILE A C 1
ATOM 1542 O O . ILE A 1 198 ? -1.760 0.652 -5.206 1.00 98.44 198 ILE A O 1
ATOM 1546 N N . GLN A 1 199 ? 0.247 -0.089 -5.856 1.00 97.44 199 GLN A N 1
ATOM 1547 C CA . GLN A 1 199 ? 0.592 -0.700 -4.577 1.00 97.44 199 GLN A CA 1
ATOM 1548 C C . GLN A 1 199 ? 1.681 0.125 -3.893 1.00 97.44 199 GLN A C 1
ATOM 1550 O O . GLN A 1 199 ? 2.618 0.599 -4.536 1.00 97.44 199 GLN A O 1
ATOM 1555 N N . GLY A 1 200 ? 1.549 0.323 -2.590 1.00 96.44 200 GLY A N 1
ATOM 1556 C CA . GLY A 1 200 ? 2.343 1.261 -1.820 1.00 96.44 200 GLY A CA 1
ATOM 1557 C C . GLY A 1 200 ? 3.814 0.884 -1.652 1.00 96.44 200 GLY A C 1
ATOM 1558 O O . GLY A 1 200 ? 4.682 1.757 -1.673 1.00 96.44 200 GLY A O 1
ATOM 1559 N N . HIS A 1 201 ? 4.136 -0.406 -1.578 1.00 94.50 201 HIS A N 1
ATOM 1560 C CA . HIS A 1 201 ? 5.524 -0.879 -1.573 1.00 94.50 201 HIS A CA 1
ATOM 1561 C C . HIS A 1 201 ? 6.202 -0.615 -2.926 1.00 94.50 201 HIS A C 1
ATOM 1563 O O . HIS A 1 201 ? 7.301 -0.067 -2.962 1.00 94.50 201 HIS A O 1
ATOM 1569 N N . ASP A 1 202 ? 5.545 -0.908 -4.052 1.00 97.56 202 ASP A N 1
ATOM 1570 C CA . ASP A 1 202 ? 6.084 -0.546 -5.371 1.00 97.56 202 ASP A CA 1
ATOM 1571 C C . ASP A 1 202 ? 6.203 0.974 -5.531 1.00 97.56 202 ASP A C 1
ATOM 1573 O O . ASP A 1 202 ? 7.213 1.467 -6.027 1.00 97.56 202 ASP A O 1
ATOM 1577 N N . PHE A 1 203 ? 5.205 1.732 -5.070 1.00 97.88 203 PHE A N 1
ATOM 1578 C CA . PHE A 1 203 ? 5.211 3.193 -5.120 1.00 97.88 203 PHE A CA 1
ATOM 1579 C C . PHE A 1 203 ? 6.385 3.793 -4.334 1.00 97.88 203 PHE A C 1
ATOM 1581 O O . PHE A 1 203 ? 7.116 4.635 -4.852 1.00 97.88 203 PHE A O 1
ATOM 1588 N N . THR A 1 204 ? 6.622 3.331 -3.107 1.00 96.88 204 THR A N 1
ATOM 1589 C CA . THR A 1 204 ? 7.735 3.808 -2.270 1.00 96.88 204 THR A CA 1
ATOM 1590 C C . THR A 1 204 ? 9.098 3.342 -2.786 1.00 96.88 204 THR A C 1
ATOM 1592 O O . THR A 1 204 ? 10.064 4.104 -2.720 1.00 96.88 204 THR A O 1
ATOM 1595 N N . CYS A 1 205 ? 9.173 2.157 -3.396 1.00 96.81 205 CYS A N 1
ATOM 1596 C CA . CYS A 1 205 ? 10.345 1.688 -4.138 1.00 96.81 205 CYS A CA 1
ATOM 1597 C C . CYS A 1 205 ? 10.664 2.594 -5.334 1.00 96.81 205 CYS A C 1
ATOM 1599 O O . CYS A 1 205 ? 11.798 3.044 -5.503 1.00 96.81 205 CYS A O 1
ATOM 1601 N N . LEU A 1 206 ? 9.652 2.945 -6.126 1.00 97.38 206 LEU A N 1
ATOM 1602 C CA . LEU A 1 206 ? 9.799 3.847 -7.263 1.00 97.38 206 LEU A CA 1
ATOM 1603 C C . LEU A 1 206 ? 10.198 5.260 -6.839 1.00 97.38 206 LEU A C 1
ATOM 1605 O O . LEU A 1 206 ? 11.046 5.861 -7.494 1.00 97.38 206 LEU A O 1
ATOM 1609 N N . LEU A 1 207 ? 9.659 5.772 -5.730 1.00 95.94 207 LEU A N 1
ATOM 1610 C CA . LEU A 1 207 ? 10.126 7.032 -5.152 1.00 95.94 207 LEU A CA 1
ATOM 1611 C C . LEU A 1 207 ? 11.606 6.945 -4.749 1.00 95.94 207 LEU A C 1
ATOM 1613 O O . LEU A 1 207 ? 12.367 7.859 -5.055 1.00 95.94 207 LEU A O 1
ATOM 1617 N N . ALA A 1 208 ? 12.049 5.847 -4.128 1.00 94.94 208 ALA A N 1
ATOM 1618 C CA . ALA A 1 208 ? 13.458 5.660 -3.766 1.00 94.94 208 ALA A CA 1
ATOM 1619 C C . ALA A 1 208 ? 14.377 5.637 -4.995 1.00 94.94 208 ALA A C 1
ATOM 1621 O O . ALA A 1 208 ? 15.448 6.245 -4.977 1.00 94.94 208 ALA A O 1
ATOM 1622 N N . ILE A 1 209 ? 13.950 4.973 -6.073 1.00 94.62 209 ILE A N 1
ATOM 1623 C CA . ILE A 1 209 ? 14.654 4.970 -7.361 1.00 94.62 209 ILE A CA 1
ATOM 1624 C C . ILE A 1 209 ? 14.731 6.387 -7.925 1.00 94.62 209 ILE A C 1
ATOM 1626 O O . ILE A 1 209 ? 15.813 6.846 -8.280 1.00 94.62 209 ILE A O 1
ATOM 1630 N N . ALA A 1 210 ? 13.600 7.088 -7.974 1.00 92.81 210 ALA A N 1
ATOM 1631 C CA . ALA A 1 210 ? 13.496 8.396 -8.604 1.00 92.81 210 ALA A CA 1
ATOM 1632 C C . ALA A 1 210 ? 14.260 9.491 -7.839 1.00 92.81 210 ALA A C 1
ATOM 1634 O O . ALA A 1 210 ? 14.772 10.431 -8.442 1.00 92.81 210 ALA A O 1
ATOM 1635 N N . LEU A 1 211 ? 14.381 9.346 -6.518 1.00 90.75 211 LEU A N 1
ATOM 1636 C CA . LEU A 1 211 ? 15.161 10.229 -5.652 1.00 90.75 211 LEU A CA 1
ATOM 1637 C C . LEU A 1 211 ? 16.658 9.886 -5.633 1.00 90.75 211 LEU A C 1
ATOM 1639 O O . LEU A 1 211 ? 17.474 10.667 -5.140 1.00 90.75 211 LEU A O 1
ATOM 1643 N N . LYS A 1 212 ? 17.069 8.732 -6.164 1.00 88.88 212 LYS A N 1
ATOM 1644 C CA . LYS A 1 212 ? 18.463 8.300 -6.096 1.00 88.88 212 LYS A CA 1
ATOM 1645 C C . LYS A 1 212 ? 19.378 9.274 -6.843 1.00 88.88 212 LYS A C 1
ATOM 1647 O O . LYS A 1 212 ? 19.242 9.496 -8.038 1.00 88.88 212 LYS A O 1
ATOM 1652 N N . GLY A 1 213 ? 20.343 9.845 -6.121 1.00 79.81 213 GLY A N 1
ATOM 1653 C CA . GLY A 1 213 ? 21.265 10.846 -6.669 1.00 79.81 213 GLY A CA 1
ATOM 1654 C C . GLY A 1 213 ? 20.676 12.257 -6.800 1.00 79.81 213 GLY A C 1
ATOM 1655 O O . GLY A 1 213 ? 21.389 13.150 -7.245 1.00 79.81 213 GLY A O 1
ATOM 1656 N N . ARG A 1 214 ? 19.420 12.469 -6.379 1.00 82.56 214 ARG A N 1
ATOM 1657 C CA . ARG A 1 214 ? 18.732 13.775 -6.341 1.00 82.56 214 ARG A CA 1
ATOM 1658 C C . ARG A 1 214 ? 18.532 14.310 -4.922 1.00 82.56 214 ARG A C 1
ATOM 1660 O O . ARG A 1 214 ? 17.856 15.314 -4.726 1.00 82.56 214 ARG A O 1
ATOM 1667 N N . THR A 1 215 ? 19.106 13.634 -3.929 1.00 81.38 215 THR A N 1
ATOM 1668 C CA . THR A 1 215 ? 18.941 13.938 -2.505 1.00 81.38 215 THR A CA 1
ATOM 1669 C C . THR A 1 215 ? 20.278 14.234 -1.832 1.00 81.38 215 THR A C 1
ATOM 1671 O O . THR A 1 215 ? 21.322 13.715 -2.232 1.00 81.38 215 THR A O 1
ATOM 1674 N N . ARG A 1 216 ? 20.260 15.048 -0.764 1.00 70.06 216 ARG A N 1
ATOM 1675 C CA . ARG A 1 216 ? 21.469 15.337 0.041 1.00 70.06 216 ARG A CA 1
ATOM 1676 C C . ARG A 1 216 ? 21.953 14.114 0.825 1.00 70.06 216 ARG A C 1
ATOM 1678 O O . ARG A 1 216 ? 23.149 13.941 1.045 1.00 70.06 216 ARG A O 1
ATOM 1685 N N . THR A 1 217 ? 21.019 13.278 1.265 1.00 72.00 217 THR A N 1
ATOM 1686 C CA . THR A 1 217 ? 21.259 12.041 2.015 1.00 72.00 217 THR A CA 1
ATOM 1687 C C . THR A 1 217 ? 20.645 10.866 1.264 1.00 72.00 217 THR A C 1
ATOM 1689 O O . THR A 1 217 ? 19.664 11.031 0.543 1.00 72.00 217 THR A O 1
ATOM 1692 N N . GLY A 1 218 ? 21.222 9.669 1.391 1.00 75.00 218 GLY A N 1
ATOM 1693 C CA . GLY A 1 218 ? 20.669 8.482 0.737 1.00 75.00 218 GLY A CA 1
ATOM 1694 C C . GLY A 1 218 ? 19.222 8.232 1.172 1.00 75.00 218 GLY A C 1
ATOM 1695 O O . GLY A 1 218 ? 18.952 8.127 2.367 1.00 75.00 218 GLY A O 1
ATOM 1696 N N . CYS A 1 219 ? 18.313 8.128 0.203 1.00 85.50 219 CYS A N 1
ATOM 1697 C CA . CYS A 1 219 ? 16.898 7.856 0.427 1.00 85.50 219 CYS A CA 1
ATOM 1698 C C . CYS A 1 219 ? 16.572 6.434 -0.046 1.00 85.50 219 CYS A C 1
ATOM 1700 O O . CYS A 1 219 ? 16.900 6.060 -1.172 1.00 85.50 219 CYS A O 1
ATOM 1702 N N . ASN A 1 220 ? 15.983 5.622 0.831 1.00 91.25 220 ASN A N 1
ATOM 1703 C CA . ASN A 1 220 ? 15.529 4.265 0.523 1.00 91.25 220 ASN A CA 1
ATOM 1704 C C . ASN A 1 220 ? 14.048 4.105 0.895 1.00 91.25 220 ASN A C 1
ATOM 1706 O O . ASN A 1 220 ? 13.471 4.975 1.544 1.00 91.25 220 ASN A O 1
ATOM 1710 N N . GLU A 1 221 ? 13.448 2.980 0.512 1.00 92.62 221 GLU A N 1
ATOM 1711 C CA . GLU A 1 221 ? 12.038 2.657 0.783 1.00 92.62 221 GLU A CA 1
ATOM 1712 C C . GLU A 1 221 ? 11.654 2.849 2.254 1.00 92.62 221 GLU A C 1
ATOM 1714 O O . GLU A 1 221 ? 10.678 3.525 2.565 1.00 92.62 221 GLU A O 1
ATOM 1719 N N . SER A 1 222 ? 12.460 2.320 3.178 1.00 92.19 222 SER A N 1
ATOM 1720 C CA . SER A 1 222 ? 12.199 2.415 4.618 1.00 92.19 222 SER A CA 1
ATOM 1721 C C . SER A 1 222 ? 12.206 3.865 5.111 1.00 92.19 222 SER A C 1
ATOM 1723 O O . SER A 1 222 ? 11.319 4.267 5.873 1.00 92.19 222 SER A O 1
ATOM 1725 N N . THR A 1 223 ? 13.162 4.671 4.635 1.00 93.19 223 THR A N 1
ATOM 1726 C CA . THR A 1 223 ? 13.214 6.112 4.905 1.00 93.19 223 THR A CA 1
ATOM 1727 C C . THR A 1 223 ? 11.955 6.796 4.392 1.00 93.19 223 THR A C 1
ATOM 1729 O O . THR A 1 223 ? 11.321 7.512 5.158 1.00 93.19 223 THR A O 1
ATOM 1732 N N . ILE A 1 224 ? 11.533 6.522 3.156 1.00 94.88 224 ILE A N 1
ATOM 1733 C CA . ILE A 1 224 ? 10.339 7.127 2.549 1.00 94.88 224 ILE A CA 1
ATOM 1734 C C . ILE A 1 224 ? 9.078 6.750 3.323 1.00 94.88 224 ILE A C 1
ATOM 1736 O O . ILE A 1 224 ? 8.320 7.637 3.710 1.00 94.88 224 ILE A O 1
ATOM 1740 N N . CYS A 1 225 ? 8.871 5.466 3.626 1.00 94.44 225 CYS A N 1
ATOM 1741 C CA . CYS A 1 225 ? 7.715 5.021 4.404 1.00 94.44 225 CYS A CA 1
ATOM 1742 C C . CYS A 1 225 ? 7.686 5.673 5.793 1.00 94.44 225 CYS A C 1
ATOM 1744 O O . CYS A 1 225 ? 6.627 6.060 6.290 1.00 94.44 225 CYS A O 1
ATOM 1746 N N . SER A 1 226 ? 8.848 5.808 6.441 1.00 94.69 226 SER A N 1
ATOM 1747 C CA . SER A 1 226 ? 8.946 6.487 7.733 1.00 94.69 226 SER A CA 1
ATOM 1748 C C . SER A 1 226 ? 8.658 7.985 7.621 1.00 94.69 226 SER A C 1
ATOM 1750 O O . SER A 1 226 ? 7.885 8.503 8.426 1.00 94.69 226 SER A O 1
ATOM 1752 N N . SER A 1 227 ? 9.230 8.666 6.627 1.00 95.12 227 SER A N 1
ATOM 1753 C CA . SER A 1 227 ? 9.003 10.089 6.364 1.00 95.12 227 SER A CA 1
ATOM 1754 C C . SER A 1 227 ? 7.535 10.370 6.054 1.00 95.12 227 SER A C 1
ATOM 1756 O O . SER A 1 227 ? 6.970 11.294 6.630 1.00 95.12 227 SER A O 1
ATOM 1758 N N . LEU A 1 228 ? 6.876 9.533 5.241 1.00 96.56 228 LEU A N 1
ATOM 1759 C CA . LEU A 1 228 ? 5.441 9.642 4.959 1.00 96.56 228 LEU A CA 1
ATOM 1760 C C . LEU A 1 228 ? 4.614 9.573 6.244 1.00 96.56 228 LEU A C 1
ATOM 1762 O O . LEU A 1 228 ? 3.785 10.445 6.483 1.00 96.56 228 LEU A O 1
ATOM 1766 N N . ARG A 1 229 ? 4.872 8.590 7.117 1.00 95.94 229 ARG A N 1
ATOM 1767 C CA . ARG A 1 229 ? 4.157 8.472 8.402 1.00 95.94 229 ARG A CA 1
ATOM 1768 C C . ARG A 1 229 ? 4.366 9.678 9.319 1.00 95.94 229 ARG A C 1
ATOM 1770 O O . ARG A 1 229 ? 3.448 10.025 10.056 1.00 95.94 229 ARG A O 1
ATOM 1777 N N . LEU A 1 230 ? 5.556 10.283 9.304 1.00 95.69 230 LEU A N 1
ATOM 1778 C CA . LEU A 1 230 ? 5.876 11.464 10.113 1.00 95.69 230 LEU A CA 1
ATOM 1779 C C . LEU A 1 230 ? 5.260 12.747 9.544 1.00 95.69 230 LEU A C 1
ATOM 1781 O O . LEU A 1 230 ? 4.763 13.571 10.306 1.00 95.69 230 LEU A O 1
ATOM 1785 N N . ALA A 1 231 ? 5.274 12.905 8.221 1.00 96.94 231 ALA A N 1
ATOM 1786 C CA . ALA A 1 231 ? 4.711 14.060 7.531 1.00 96.94 231 ALA A CA 1
ATOM 1787 C C . ALA A 1 231 ? 3.173 14.046 7.506 1.00 96.94 231 ALA A C 1
ATOM 1789 O O . ALA A 1 231 ? 2.558 15.103 7.347 1.00 96.94 231 ALA A O 1
ATOM 1790 N N . TYR A 1 232 ? 2.554 12.868 7.655 1.00 97.44 232 TYR A N 1
ATOM 1791 C CA . TYR A 1 232 ? 1.108 12.677 7.591 1.00 97.44 232 TYR A CA 1
ATOM 1792 C C . TYR A 1 232 ? 0.371 13.210 8.822 1.00 97.44 232 TYR A C 1
ATOM 1794 O O . TYR A 1 232 ? 0.413 12.651 9.926 1.00 97.44 232 TYR A O 1
ATOM 1802 N N . GLU A 1 233 ? -0.369 14.292 8.605 1.00 96.31 233 GLU A N 1
ATOM 1803 C CA . GLU A 1 233 ? -1.077 14.995 9.660 1.00 96.31 233 GLU A CA 1
ATOM 1804 C C . GLU A 1 233 ? -2.396 14.333 10.064 1.00 96.31 233 GLU A C 1
ATOM 1806 O O . GLU A 1 233 ? -3.092 13.673 9.293 1.00 96.31 233 GLU A O 1
ATOM 1811 N N . TRP A 1 234 ? -2.780 14.582 11.315 1.00 95.12 234 TRP A N 1
ATOM 1812 C CA . TRP A 1 234 ? -4.052 14.131 11.874 1.00 95.12 234 TRP A CA 1
ATOM 1813 C C . TRP A 1 234 ? -5.268 14.706 11.134 1.00 95.12 234 TRP A C 1
ATOM 1815 O O . TRP A 1 234 ? -6.264 14.007 10.984 1.00 95.12 234 TRP A O 1
ATOM 1825 N N . ALA A 1 235 ? -5.186 15.940 10.625 1.00 96.38 235 ALA A N 1
ATOM 1826 C CA . ALA A 1 235 ? -6.274 16.559 9.866 1.00 96.38 235 ALA A CA 1
ATOM 1827 C C . ALA A 1 235 ? -6.598 15.788 8.574 1.00 96.38 235 ALA A C 1
ATOM 1829 O O . ALA A 1 235 ? -7.769 15.586 8.261 1.00 96.38 235 ALA A O 1
ATOM 1830 N N . TRP A 1 236 ? -5.575 15.305 7.861 1.00 96.94 236 TRP A N 1
ATOM 1831 C CA . TRP A 1 236 ? -5.766 14.487 6.659 1.00 96.94 236 TRP A CA 1
ATOM 1832 C C . TRP A 1 236 ? -6.329 13.118 7.005 1.00 96.94 236 TRP A C 1
ATOM 1834 O O . TRP A 1 236 ? -7.250 12.664 6.339 1.00 96.94 236 TRP A O 1
ATOM 1844 N N . PHE A 1 237 ? -5.856 12.518 8.100 1.00 96.56 237 PHE A N 1
ATOM 1845 C CA . PHE A 1 237 ? -6.424 11.274 8.605 1.00 96.56 237 PHE A CA 1
ATOM 1846 C C . PHE A 1 237 ? -7.914 11.414 8.939 1.00 96.56 237 PHE A C 1
ATOM 1848 O O . PHE A 1 237 ? -8.713 10.602 8.485 1.00 96.56 237 PHE A O 1
ATOM 1855 N N . LYS A 1 238 ? -8.320 12.463 9.672 1.00 95.88 238 LYS A N 1
ATOM 1856 C CA . LYS A 1 238 ? -9.736 12.691 10.021 1.00 95.88 238 LYS A CA 1
ATOM 1857 C C . LYS A 1 238 ? -10.640 12.869 8.799 1.00 95.88 238 LYS A C 1
ATOM 1859 O O . LYS A 1 238 ? -11.828 12.585 8.885 1.00 95.88 238 LYS A O 1
ATOM 1864 N N . ALA A 1 239 ? -10.100 13.338 7.675 1.00 96.12 239 ALA A N 1
ATOM 1865 C CA . ALA A 1 239 ? -10.869 13.535 6.449 1.00 96.12 239 ALA A CA 1
ATOM 1866 C C . ALA A 1 239 ? -11.160 12.227 5.683 1.00 96.12 239 ALA A C 1
ATOM 1868 O O . ALA A 1 239 ? -12.008 12.230 4.792 1.00 96.12 239 ALA A O 1
ATOM 1869 N N . THR A 1 240 ? -10.486 11.125 6.027 1.00 97.06 240 THR A N 1
ATOM 1870 C CA . THR A 1 240 ? -10.612 9.827 5.343 1.00 97.06 240 THR A CA 1
ATOM 1871 C C . THR A 1 240 ? -11.981 9.183 5.552 1.00 97.06 240 THR A C 1
ATOM 1873 O O . THR A 1 240 ? -12.591 9.288 6.623 1.00 97.06 240 THR A O 1
ATOM 1876 N N . SER A 1 241 ? -12.456 8.425 4.561 1.00 95.19 241 SER A N 1
ATOM 1877 C CA . SER A 1 241 ? -13.633 7.567 4.756 1.00 95.19 241 SER A CA 1
ATOM 1878 C C . SER A 1 241 ? -13.355 6.426 5.746 1.00 95.19 241 SER A C 1
ATOM 1880 O O . SER A 1 241 ? -14.275 5.953 6.417 1.00 95.19 241 SER A O 1
ATOM 1882 N N . LEU A 1 242 ? -12.082 6.043 5.910 1.00 95.88 242 LEU A N 1
ATOM 1883 C CA . LEU A 1 242 ? -11.609 5.114 6.934 1.00 95.88 242 LEU A CA 1
ATOM 1884 C C . LEU A 1 242 ? -11.964 5.605 8.346 1.00 95.88 242 LEU A C 1
ATOM 1886 O O . LEU A 1 242 ? -12.598 4.867 9.102 1.00 95.88 242 LEU A O 1
ATOM 1890 N N . VAL A 1 243 ? -11.635 6.857 8.688 1.00 96.75 243 VAL A N 1
ATOM 1891 C CA . VAL A 1 243 ? -12.009 7.441 9.987 1.00 96.75 243 VAL A CA 1
ATOM 1892 C C . VAL A 1 243 ? -13.521 7.504 10.144 1.00 96.75 243 VAL A C 1
ATOM 1894 O O . VAL A 1 243 ? -14.031 7.070 11.169 1.00 96.75 243 VAL A O 1
ATOM 1897 N N . GLN A 1 244 ? -14.259 7.924 9.115 1.00 96.44 244 GLN A N 1
ATOM 1898 C CA . GLN A 1 244 ? -15.724 7.966 9.190 1.00 96.44 244 GLN A CA 1
ATOM 1899 C C . GLN A 1 244 ? -16.341 6.587 9.477 1.00 96.44 244 GLN A C 1
ATOM 1901 O O . GLN A 1 244 ? -17.338 6.488 10.194 1.00 96.44 244 GLN A O 1
ATOM 1906 N N . ARG A 1 245 ? -15.784 5.506 8.914 1.00 96.44 245 ARG A N 1
ATOM 1907 C CA . ARG A 1 245 ? -16.233 4.130 9.194 1.00 96.44 245 ARG A CA 1
ATOM 1908 C C . ARG A 1 245 ? -15.921 3.723 10.631 1.00 96.44 245 ARG A C 1
ATOM 1910 O O . ARG A 1 245 ? -16.773 3.115 11.276 1.00 96.44 245 ARG A O 1
ATOM 1917 N N . ILE A 1 246 ? -14.746 4.092 11.133 1.00 96.94 246 ILE A N 1
ATOM 1918 C CA . ILE A 1 246 ? -14.340 3.827 12.516 1.00 96.94 246 ILE A CA 1
ATOM 1919 C C . ILE A 1 246 ? -15.223 4.598 13.501 1.00 96.94 246 ILE A C 1
ATOM 1921 O O . ILE A 1 246 ? -15.736 3.995 14.432 1.00 96.94 246 ILE A O 1
ATOM 1925 N N . GLU A 1 247 ? -15.487 5.882 13.275 1.00 96.62 247 GLU A N 1
ATOM 1926 C CA . GLU A 1 247 ? -16.342 6.696 14.152 1.00 96.62 247 GLU A CA 1
ATOM 1927 C C . GLU A 1 247 ? -17.787 6.172 14.194 1.00 96.62 247 GLU A C 1
ATOM 1929 O O . GLU A 1 247 ? -18.420 6.127 15.252 1.00 96.62 247 GLU A O 1
ATOM 1934 N N . ARG A 1 248 ? -18.322 5.706 13.054 1.00 96.50 248 ARG A N 1
ATOM 1935 C CA . ARG A 1 248 ? -19.631 5.026 13.023 1.00 96.50 248 ARG A CA 1
ATOM 1936 C C . ARG A 1 248 ? -19.618 3.746 13.854 1.00 96.50 248 ARG A C 1
ATOM 1938 O O . ARG A 1 248 ? -20.588 3.476 14.561 1.00 96.50 248 ARG A O 1
ATOM 1945 N N . TRP A 1 249 ? -18.537 2.972 13.775 1.00 96.88 249 TRP A N 1
ATOM 1946 C CA . TRP A 1 249 ? -18.354 1.777 14.595 1.00 96.88 249 TRP A CA 1
ATOM 1947 C C . TRP A 1 249 ? -18.260 2.127 16.089 1.00 96.88 249 TRP A C 1
ATOM 1949 O O . TRP A 1 249 ? -18.979 1.540 16.895 1.00 96.88 249 TRP A O 1
ATOM 1959 N N . GLU A 1 250 ? -17.462 3.131 16.459 1.00 96.31 250 GLU A N 1
ATOM 1960 C CA . GLU A 1 250 ? -17.318 3.626 17.835 1.00 96.31 250 GLU A CA 1
ATOM 1961 C C . GLU A 1 250 ? -18.669 4.034 18.430 1.00 96.31 250 GLU A C 1
ATOM 1963 O O . GLU A 1 250 ? -19.016 3.621 19.541 1.00 96.31 250 GLU A O 1
ATOM 1968 N N . HIS A 1 251 ? -19.465 4.786 17.664 1.00 95.31 251 HIS A N 1
ATOM 1969 C CA . HIS A 1 251 ? -20.806 5.196 18.064 1.00 95.31 251 HIS A CA 1
ATOM 1970 C C . HIS A 1 251 ? -21.750 3.999 18.231 1.00 95.31 251 HIS A C 1
ATOM 1972 O O . HIS A 1 251 ? -22.451 3.907 19.238 1.00 95.31 251 HIS A O 1
ATOM 1978 N N . GLY A 1 252 ? -21.746 3.065 17.275 1.00 93.50 252 GLY A N 1
ATOM 1979 C CA . GLY A 1 252 ? -22.595 1.873 17.316 1.00 93.50 252 GLY A CA 1
ATOM 1980 C C . GLY A 1 252 ? -22.262 0.919 18.467 1.00 93.50 252 GLY A C 1
ATOM 1981 O O . GLY A 1 252 ? -23.161 0.273 18.999 1.00 93.50 252 GLY A O 1
ATOM 1982 N N . GLN A 1 253 ? -20.991 0.849 18.873 1.00 91.25 253 GLN A N 1
ATOM 1983 C CA . GLN A 1 253 ? -20.523 -0.028 19.951 1.00 91.25 253 GLN A CA 1
ATOM 1984 C C . GLN A 1 253 ? -20.427 0.669 21.318 1.00 91.25 253 GLN A C 1
ATOM 1986 O O . GLN A 1 253 ? -20.215 0.002 22.331 1.00 91.25 253 GLN A O 1
ATOM 1991 N N . GLY A 1 254 ? -20.544 2.000 21.376 1.00 92.69 254 GLY A N 1
ATOM 1992 C CA . GLY A 1 254 ? -20.324 2.773 22.602 1.00 92.69 254 GLY A CA 1
ATOM 1993 C C . GLY A 1 254 ? -18.890 2.648 23.132 1.00 92.69 254 GLY A C 1
ATOM 1994 O O . GLY A 1 254 ? -18.681 2.533 24.340 1.00 92.69 254 GLY A O 1
ATOM 1995 N N . ARG A 1 255 ? -17.901 2.606 22.231 1.00 92.69 255 ARG A N 1
ATOM 1996 C CA . ARG A 1 255 ? -16.480 2.367 22.538 1.00 92.69 255 ARG A CA 1
ATOM 1997 C C . ARG A 1 255 ? -15.594 3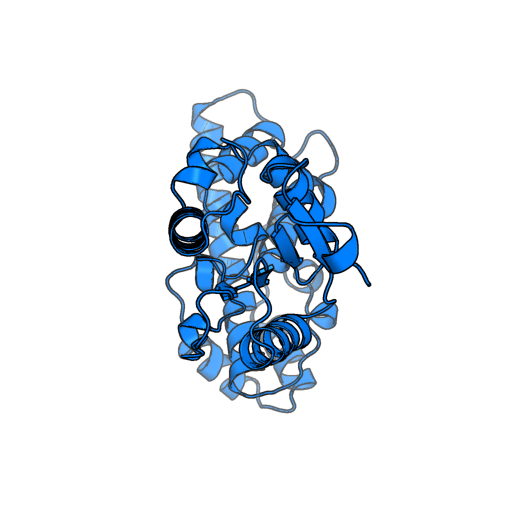.399 21.854 1.00 92.69 255 ARG A C 1
ATOM 1999 O O . ARG A 1 255 ? -15.963 3.927 20.817 1.00 92.69 255 ARG A O 1
ATOM 2006 N N . THR A 1 256 ? -14.407 3.629 22.409 1.00 94.31 256 THR A N 1
ATOM 2007 C CA . THR A 1 256 ? -13.403 4.532 21.832 1.00 94.31 256 THR A CA 1
ATOM 2008 C C . THR A 1 256 ? -12.190 3.739 21.357 1.00 94.31 256 THR A C 1
ATOM 2010 O O . THR A 1 256 ? -11.555 3.026 22.134 1.00 94.31 256 THR A O 1
ATOM 2013 N N . LEU A 1 257 ? -11.881 3.875 20.076 1.00 95.69 257 LEU A N 1
ATOM 2014 C CA . LEU A 1 257 ? -10.684 3.403 19.403 1.00 95.69 257 LEU A CA 1
ATOM 2015 C C . LEU A 1 257 ? -9.725 4.554 19.120 1.00 95.69 257 LEU A C 1
ATOM 2017 O O . LEU A 1 257 ? -8.543 4.414 19.420 1.00 95.69 257 LEU A O 1
ATOM 2021 N N . LEU A 1 258 ? -10.194 5.651 18.523 1.00 95.88 258 LEU A N 1
ATOM 2022 C CA . LEU A 1 258 ? -9.361 6.766 18.079 1.00 95.88 258 LEU A CA 1
ATOM 2023 C C . LEU A 1 258 ? -9.063 7.729 19.232 1.00 95.88 258 LEU A C 1
ATOM 2025 O O . LEU A 1 258 ? -9.867 7.917 20.143 1.00 95.88 258 LEU A O 1
ATOM 2029 N N . MET A 1 259 ? -7.890 8.361 19.194 1.00 92.69 259 MET A N 1
ATOM 2030 C CA . MET A 1 259 ? -7.627 9.518 20.052 1.00 92.69 259 MET A CA 1
ATOM 2031 C C . MET A 1 259 ? -8.520 10.695 19.627 1.00 92.69 259 MET A C 1
ATOM 2033 O O . MET A 1 259 ? -8.780 10.858 18.438 1.00 92.69 259 MET A O 1
ATOM 2037 N N . GLN A 1 260 ? -8.995 11.509 20.573 1.00 77.81 260 GLN A N 1
ATOM 2038 C CA . GLN A 1 260 ? -9.841 12.672 20.261 1.00 77.81 260 GLN A CA 1
ATOM 2039 C C . GLN A 1 260 ? -9.016 13.880 19.798 1.00 77.81 260 GLN A C 1
ATOM 2041 O O . GLN A 1 260 ? -7.995 14.170 20.462 1.00 77.81 260 GLN A O 1
#

Organism: NCBI:txid92647

Radius of gyration: 19.84 Å; chains: 1; bounding box: 44×47×58 Å